Protein AF-A0A1V5KAP6-F1 (afdb_monomer_lite)

Foldseek 3Di:
DFEAAFCDDLVCLVLCLLLVHAAYEHEFECQVHGDPCVSVCVSCVVSNYAYEYAYEYDPVQLVCLLVPHDRDDDDDDDPDDDDDDDDDDDPVVVVVVVVVCPVVCPPCVVVCCVVVVSVVSNLVSLVVSLVVSLVRVVVNCVSPVSHQHYEHDYPPCLVVLLPQDDDSDHLQVSLQSSQVSCCVPPVRRFYEYPADDALLACCSVQRPCLPRPLASGQEHEHAHEDFPQVPDDDDLVSSLVSLVVNQVSNVVRNVRHAYEYSEYFAFEDQDDQDDVVQPQWDDQPRGTHHHLVPVQVVVVSVVVSCVVSGYPYYHFHAEAADDDPPDGDDRSNRGHQAYNVRHGGPNSSVSSVVSVVVVVVD

pLDDT: mean 74.26, std 20.03, range [27.58, 96.88]

Secondary structure (DSSP, 8-state):
-EEEEES--GGGHHHHHHHT-SEEEEEEE-TTS----HHHHHHHHHTTPEEEEEEE--HHHHHHHHHTPPPPPP-PPP--------PPPPHHHHHHHHHHHHHHHHHHHHHHHHHHTTHHHHHHHHHHHHHHHHHHHHHHHHH-TT--EEEE---TTHHHHTS-S--S--HHHHHHHHHHHHHHH-TTSEEEEP-B-GGG--HHIIIIIHHH-TTS-SBEEB--B----TT----HHHHHHHHHHHHHHHHHHSTTPPEEEEEEB--EES-SSPPGGGTT-EEETTEEEEEGGGHHHHHHHHHHHHHHTTEEEEEEE-B--PPPTTPPP-SGGG--SB-TTSPBPTTHHHHHHHHHHHHHT-

Structure (mmCIF, N/CA/C/O backbone):
data_AF-A0A1V5KAP6-F1
#
_entry.id   AF-A0A1V5KAP6-F1
#
loop_
_atom_site.group_PDB
_atom_site.id
_atom_site.type_symbol
_atom_site.label_atom_id
_atom_site.label_alt_id
_atom_site.label_comp_id
_atom_site.label_asym_id
_atom_site.label_entity_id
_atom_site.label_seq_id
_atom_site.pdbx_PDB_ins_code
_atom_site.Cartn_x
_atom_site.Cartn_y
_atom_site.Cartn_z
_atom_site.occupancy
_atom_site.B_iso_or_equiv
_atom_site.auth_seq_id
_atom_site.auth_comp_id
_atom_site.auth_asym_id
_atom_site.auth_atom_id
_atom_site.pdbx_PDB_model_num
ATOM 1 N N . MET A 1 1 ? -0.540 -16.527 1.080 1.00 89.75 1 MET A N 1
ATOM 2 C CA . MET A 1 1 ? -0.318 -15.143 0.632 1.00 89.75 1 MET A CA 1
ATOM 3 C C . MET A 1 1 ? -1.036 -14.949 -0.683 1.00 89.75 1 MET A C 1
ATOM 5 O O . MET A 1 1 ? -0.795 -15.723 -1.604 1.00 89.75 1 MET A O 1
ATOM 9 N N . ASP A 1 2 ? -1.896 -13.946 -0.737 1.00 92.19 2 ASP A N 1
ATOM 10 C CA . ASP A 1 2 ? -2.596 -13.481 -1.922 1.00 92.19 2 ASP A CA 1
ATOM 11 C C . ASP A 1 2 ? -1.816 -12.361 -2.618 1.00 92.19 2 ASP A C 1
ATOM 13 O O . ASP A 1 2 ? -1.015 -11.653 -2.004 1.00 92.19 2 ASP A O 1
ATOM 17 N N . TYR A 1 3 ? -2.051 -12.210 -3.918 1.00 92.56 3 TYR A N 1
ATOM 18 C CA . TYR A 1 3 ? -1.445 -11.156 -4.726 1.00 92.56 3 TYR A CA 1
ATOM 19 C C . TYR A 1 3 ? -2.430 -10.016 -4.963 1.00 92.56 3 TYR A C 1
ATOM 21 O O . TYR A 1 3 ? -3.648 -10.222 -4.977 1.00 92.56 3 TYR A O 1
ATOM 29 N N . GLY A 1 4 ? -1.892 -8.825 -5.185 1.00 92.81 4 GLY A N 1
ATOM 30 C CA . GLY A 1 4 ? -2.652 -7.646 -5.555 1.00 92.81 4 GLY A CA 1
ATOM 31 C C . GLY A 1 4 ? -1.890 -6.703 -6.472 1.00 92.81 4 GLY A C 1
ATOM 32 O O . GLY A 1 4 ? -0.725 -6.943 -6.795 1.00 92.81 4 GLY A O 1
ATOM 33 N N . LEU A 1 5 ? -2.545 -5.611 -6.850 1.00 94.25 5 LEU A N 1
ATOM 34 C CA . LEU A 1 5 ? -1.948 -4.522 -7.620 1.00 94.25 5 LEU A CA 1
ATOM 35 C C . LEU A 1 5 ? -1.938 -3.226 -6.814 1.00 94.25 5 LEU A C 1
ATOM 37 O O . LEU A 1 5 ? -2.944 -2.862 -6.221 1.00 94.25 5 LEU A O 1
ATOM 41 N N . CYS A 1 6 ? -0.803 -2.538 -6.799 1.00 91.50 6 CYS A N 1
ATOM 42 C CA . CYS A 1 6 ? -0.606 -1.220 -6.203 1.00 91.50 6 CYS A CA 1
ATOM 43 C C . CYS A 1 6 ? -0.635 -0.134 -7.280 1.00 91.50 6 CYS A C 1
ATOM 45 O O . CYS A 1 6 ? -0.241 -0.386 -8.424 1.00 91.50 6 CYS A O 1
ATOM 47 N N . CYS A 1 7 ? -1.055 1.073 -6.886 1.00 86.19 7 CYS A N 1
ATOM 48 C CA . CYS A 1 7 ? -1.286 2.206 -7.780 1.00 86.19 7 CYS A CA 1
ATOM 49 C C . CYS A 1 7 ? -2.329 1.864 -8.853 1.00 86.19 7 CYS A C 1
ATOM 51 O O . CYS A 1 7 ? -2.156 2.220 -10.016 1.00 86.19 7 CYS A O 1
ATOM 53 N N . TYR A 1 8 ? -3.369 1.124 -8.462 1.00 90.56 8 TYR A N 1
ATOM 54 C CA . TYR A 1 8 ? -4.360 0.594 -9.386 1.00 90.56 8 TYR A CA 1
ATOM 55 C C . TYR A 1 8 ? -5.126 1.718 -10.095 1.00 90.56 8 TYR A C 1
ATOM 57 O O . TYR A 1 8 ? -5.609 2.655 -9.458 1.00 90.56 8 TYR A O 1
ATOM 65 N N . SER A 1 9 ? -5.272 1.586 -11.409 1.00 91.88 9 SER A N 1
ATOM 66 C CA . SER A 1 9 ? -6.084 2.435 -12.278 1.00 91.88 9 SER A CA 1
ATOM 67 C C . SER A 1 9 ? -7.130 1.598 -13.024 1.00 91.88 9 SER A C 1
ATOM 69 O O . SER A 1 9 ? -6.977 0.389 -13.159 1.00 91.88 9 SER A O 1
ATOM 71 N N . ILE A 1 10 ? -8.171 2.238 -13.572 1.00 90.50 10 ILE A N 1
ATOM 72 C CA . ILE A 1 10 ? -9.235 1.558 -14.347 1.00 90.50 10 ILE A CA 1
ATOM 73 C C . ILE A 1 10 ? -8.656 0.713 -15.506 1.00 90.50 10 ILE A C 1
ATOM 75 O O . ILE A 1 10 ? -9.226 -0.293 -15.905 1.00 90.50 10 ILE A O 1
ATOM 79 N N . GLY A 1 11 ? -7.495 1.093 -16.051 1.00 88.19 11 GLY A N 1
ATOM 80 C CA . GLY A 1 11 ? -6.831 0.347 -17.123 1.00 88.19 11 GLY A CA 1
ATOM 81 C C . GLY A 1 11 ? -6.039 -0.884 -16.667 1.00 88.19 11 GLY A C 1
ATOM 82 O O . GLY A 1 11 ? -5.448 -1.550 -17.514 1.00 88.19 11 GLY A O 1
ATOM 83 N N . ASP A 1 12 ? -5.964 -1.168 -15.366 1.00 92.44 12 ASP A N 1
ATOM 84 C CA . ASP A 1 12 ? -5.151 -2.258 -14.807 1.00 92.44 12 ASP A CA 1
ATOM 85 C C . ASP A 1 12 ? -5.939 -3.554 -14.568 1.00 92.44 12 ASP A C 1
ATOM 87 O O . ASP A 1 12 ? -5.346 -4.565 -14.180 1.00 92.44 12 ASP A O 1
ATOM 91 N N . GLY A 1 13 ? -7.247 -3.567 -14.849 1.00 92.19 13 GLY A N 1
ATOM 92 C CA . GLY A 1 13 ? -8.115 -4.737 -14.674 1.00 92.19 13 GLY A CA 1
ATOM 93 C C . GLY A 1 13 ? -7.647 -5.983 -15.426 1.00 92.19 13 GLY A C 1
ATOM 94 O O . GLY A 1 13 ? -7.621 -7.078 -14.860 1.00 92.19 13 GLY A O 1
ATOM 95 N N . ASP A 1 14 ? -7.158 -5.826 -16.657 1.00 94.00 14 ASP A N 1
ATOM 96 C CA . ASP A 1 14 ? -6.609 -6.942 -17.437 1.00 94.00 14 ASP A CA 1
ATOM 97 C C . ASP A 1 14 ? -5.362 -7.550 -16.776 1.00 94.00 14 ASP A C 1
ATOM 99 O O . ASP A 1 14 ? -5.204 -8.775 -16.720 1.00 94.00 14 ASP A O 1
ATOM 103 N N . LEU A 1 15 ? -4.480 -6.707 -16.226 1.00 96.06 15 LEU A N 1
ATOM 104 C CA . LEU A 1 15 ? -3.323 -7.173 -15.464 1.00 96.06 15 LEU A CA 1
ATOM 105 C C . LEU A 1 15 ? -3.771 -7.873 -14.174 1.00 96.06 15 LEU A C 1
ATOM 107 O O . LEU A 1 15 ? -3.202 -8.904 -13.818 1.00 96.06 15 LEU A O 1
ATOM 111 N N . ALA A 1 16 ? -4.809 -7.366 -13.504 1.00 94.50 16 ALA A N 1
ATOM 112 C CA . ALA A 1 16 ? -5.360 -7.972 -12.293 1.00 94.50 16 ALA A CA 1
ATOM 113 C C . ALA A 1 16 ? -5.867 -9.394 -12.557 1.00 94.50 16 ALA A C 1
ATOM 115 O O . ALA A 1 16 ? -5.519 -10.326 -11.824 1.00 94.50 16 ALA A O 1
ATOM 116 N N . LEU A 1 17 ? -6.619 -9.580 -13.647 1.00 94.31 17 LEU A N 1
ATOM 117 C CA . LEU A 1 17 ? -7.102 -10.889 -14.083 1.00 94.31 17 LEU A CA 1
ATOM 118 C C . LEU A 1 17 ? -5.946 -11.833 -14.416 1.00 94.31 17 LEU A C 1
ATOM 120 O O . LEU A 1 17 ? -5.944 -12.987 -13.977 1.00 94.31 17 LEU A O 1
ATOM 124 N N . ARG A 1 18 ? -4.936 -11.352 -15.154 1.00 95.38 18 ARG A N 1
ATOM 125 C CA . ARG A 1 18 ? -3.752 -12.151 -15.504 1.00 95.38 18 ARG A CA 1
ATOM 126 C C . ARG A 1 18 ? -2.985 -12.585 -14.258 1.00 95.38 18 ARG A C 1
ATOM 128 O O . ARG A 1 18 ? -2.677 -13.770 -14.133 1.00 95.38 18 ARG A O 1
ATOM 135 N N . LEU A 1 19 ? -2.735 -11.670 -13.326 1.00 94.12 19 LEU A N 1
ATOM 136 C CA . LEU A 1 19 ? -2.051 -11.947 -12.062 1.00 94.12 19 LEU A CA 1
ATOM 137 C C . LEU A 1 19 ? -2.883 -12.846 -11.129 1.00 94.12 19 LEU A C 1
ATOM 139 O O . LEU A 1 19 ? -2.340 -13.503 -10.242 1.00 94.12 19 LEU A O 1
ATOM 143 N N . GLY A 1 20 ? -4.206 -12.885 -11.318 1.00 93.44 20 GLY A N 1
ATOM 144 C CA . GLY A 1 20 ? -5.130 -13.496 -10.369 1.00 93.44 20 GLY A CA 1
ATOM 145 C C . GLY A 1 20 ? -5.178 -12.714 -9.055 1.00 93.44 20 GLY A C 1
ATOM 146 O O . GLY A 1 20 ? -5.223 -13.319 -7.980 1.00 93.44 20 GLY A O 1
ATOM 147 N N . ALA A 1 21 ? -5.117 -11.386 -9.140 1.00 93.81 21 ALA A N 1
ATOM 148 C CA . ALA A 1 21 ? -5.148 -10.499 -7.989 1.00 93.81 21 ALA A CA 1
ATOM 149 C C . ALA A 1 21 ? -6.442 -10.684 -7.171 1.00 93.81 21 ALA A C 1
ATOM 151 O O . ALA A 1 21 ? -7.514 -10.940 -7.714 1.00 93.81 21 ALA A O 1
ATOM 152 N N . ARG A 1 22 ? -6.326 -10.588 -5.843 1.00 94.00 22 ARG A N 1
ATOM 153 C CA . ARG A 1 22 ? -7.460 -10.473 -4.901 1.00 94.00 22 ARG A CA 1
ATOM 154 C C . ARG A 1 22 ? -7.524 -9.123 -4.229 1.00 94.00 22 ARG A C 1
ATOM 156 O O . ARG A 1 22 ? -8.521 -8.834 -3.587 1.00 94.00 22 ARG A O 1
ATOM 163 N N . TRP A 1 23 ? -6.471 -8.331 -4.351 1.00 93.81 23 TRP A N 1
ATOM 164 C CA . TRP A 1 23 ? -6.342 -7.042 -3.700 1.00 93.81 23 TRP A CA 1
ATOM 165 C C . TRP A 1 23 ? -6.002 -6.000 -4.754 1.00 93.81 23 TRP A C 1
ATOM 167 O O . TRP A 1 23 ? -5.196 -6.253 -5.650 1.00 93.81 23 TRP A O 1
ATOM 177 N N . ALA A 1 24 ? -6.603 -4.828 -4.647 1.00 93.94 24 ALA A N 1
ATOM 178 C CA . ALA A 1 24 ? -6.225 -3.676 -5.443 1.00 93.94 24 ALA A CA 1
ATOM 179 C C . ALA A 1 24 ? -6.061 -2.489 -4.505 1.00 93.94 24 ALA A C 1
ATOM 181 O O . ALA A 1 24 ? -6.959 -2.173 -3.731 1.00 93.94 24 ALA A O 1
ATOM 182 N N . HIS A 1 25 ? -4.890 -1.874 -4.556 1.00 92.94 25 HIS A N 1
ATOM 183 C CA . HIS A 1 25 ? -4.507 -0.769 -3.708 1.00 92.94 25 HIS A CA 1
ATOM 184 C C . HIS A 1 25 ? -4.480 0.533 -4.510 1.00 92.94 25 HIS A C 1
ATOM 186 O O . HIS A 1 25 ? -3.822 0.611 -5.555 1.00 92.94 25 HIS A O 1
ATOM 192 N N . ALA A 1 26 ? -5.180 1.550 -4.012 1.00 90.88 26 ALA A N 1
ATOM 193 C CA . ALA A 1 26 ? -5.241 2.880 -4.610 1.00 90.88 26 ALA A CA 1
ATOM 194 C C . ALA A 1 26 ? -5.139 3.981 -3.552 1.00 90.88 26 ALA A C 1
ATOM 196 O O . ALA A 1 26 ? -5.433 3.766 -2.379 1.00 90.88 26 ALA A O 1
ATOM 197 N N . PHE A 1 27 ? -4.743 5.172 -3.999 1.00 87.62 27 PHE A N 1
ATOM 198 C CA . PHE A 1 27 ? -4.568 6.348 -3.152 1.00 87.62 27 PHE A CA 1
ATOM 199 C C . PHE A 1 27 ? -5.770 7.278 -3.267 1.00 87.62 27 PHE A C 1
ATOM 201 O O . PHE A 1 27 ? -6.181 7.599 -4.379 1.00 87.62 27 PHE A O 1
ATOM 208 N N . ALA A 1 28 ? -6.268 7.760 -2.135 1.00 84.88 28 ALA A N 1
ATOM 209 C CA . ALA A 1 28 ? -7.244 8.830 -2.017 1.00 84.88 28 ALA A CA 1
ATOM 210 C C . ALA A 1 28 ? -6.612 10.022 -1.309 1.00 84.88 28 ALA A C 1
ATOM 212 O O . ALA A 1 28 ? -6.390 9.998 -0.102 1.00 84.88 28 ALA A O 1
ATOM 213 N N . ASP A 1 29 ? -6.310 11.062 -2.082 1.00 83.62 29 ASP A N 1
ATOM 214 C CA . ASP A 1 29 ? -5.828 12.327 -1.547 1.00 83.62 29 ASP A CA 1
ATOM 215 C C . ASP A 1 29 ? -7.021 13.197 -1.149 1.00 83.62 29 ASP A C 1
ATOM 217 O O . ASP A 1 29 ? -7.792 13.616 -2.010 1.00 83.62 29 ASP A O 1
ATOM 221 N N . ILE A 1 30 ? -7.201 13.424 0.151 1.00 78.44 30 ILE A N 1
ATOM 222 C CA . ILE A 1 30 ? -8.355 14.167 0.682 1.00 78.44 30 ILE A CA 1
ATOM 223 C C . ILE A 1 30 ? -8.084 15.665 0.851 1.00 78.44 30 ILE A C 1
ATOM 225 O O . ILE A 1 30 ? -8.922 16.387 1.387 1.00 78.44 30 ILE A O 1
ATOM 229 N N . THR A 1 31 ? -6.916 16.137 0.408 1.00 74.81 31 THR A N 1
ATOM 230 C CA . THR A 1 31 ? -6.430 17.509 0.623 1.00 74.81 31 THR A CA 1
ATOM 231 C C . THR A 1 31 ? -7.405 18.576 0.101 1.00 74.81 31 THR A C 1
ATOM 233 O O . THR A 1 31 ? -7.568 19.621 0.727 1.00 74.81 31 THR A O 1
ATOM 236 N N . GLU A 1 32 ? -8.107 18.296 -0.999 1.00 74.94 32 GLU A N 1
ATOM 237 C CA . GLU A 1 32 ? -9.086 19.207 -1.618 1.00 74.94 32 GLU A CA 1
ATOM 238 C C . GLU A 1 32 ? -10.548 18.745 -1.433 1.00 74.94 32 GLU A C 1
ATOM 240 O O . GLU A 1 32 ? -11.468 19.304 -2.032 1.00 74.94 32 GLU A O 1
ATOM 245 N N . GLY A 1 33 ? -10.778 17.729 -0.595 1.00 74.69 33 GLY A N 1
ATOM 246 C CA . GLY A 1 33 ? -12.078 17.093 -0.374 1.00 74.69 33 GLY A CA 1
ATOM 247 C C . GLY A 1 33 ? -12.052 15.587 -0.635 1.00 74.69 33 GLY A C 1
ATOM 248 O O . GLY A 1 33 ? -11.068 15.042 -1.122 1.00 74.69 33 GLY A O 1
ATOM 249 N N . ILE A 1 34 ? -13.145 14.897 -0.298 1.00 78.62 34 ILE A N 1
ATOM 250 C CA . ILE A 1 34 ? -13.248 13.445 -0.490 1.00 78.62 34 ILE A CA 1
ATOM 251 C C . ILE A 1 34 ? -13.407 13.120 -1.987 1.00 78.62 34 ILE A C 1
ATOM 253 O O . ILE A 1 34 ? -14.463 13.441 -2.550 1.00 78.62 34 ILE A O 1
ATOM 257 N N . PRO A 1 35 ? -12.410 12.482 -2.636 1.00 85.06 35 PRO A N 1
ATOM 258 C CA . PRO A 1 35 ? -12.482 12.176 -4.059 1.00 85.06 35 PRO A CA 1
ATOM 259 C C . PRO A 1 35 ? -13.559 11.123 -4.337 1.00 85.06 35 PRO A C 1
ATOM 261 O O . PRO A 1 35 ? -13.757 10.202 -3.546 1.00 85.06 35 PRO A O 1
ATOM 264 N N . ASP A 1 36 ? -14.241 11.231 -5.479 1.00 87.81 36 ASP A N 1
ATOM 265 C CA . ASP A 1 36 ? -15.156 10.183 -5.936 1.00 87.81 36 ASP A CA 1
ATOM 266 C C . ASP A 1 36 ? -14.381 9.084 -6.669 1.00 87.81 36 ASP A C 1
ATOM 268 O O . ASP A 1 36 ? -14.014 9.214 -7.838 1.00 87.81 36 ASP A O 1
ATOM 272 N N . HIS A 1 37 ? -14.149 7.977 -5.969 1.00 92.12 37 HIS A N 1
ATOM 273 C CA . HIS A 1 37 ? -13.503 6.788 -6.520 1.00 92.12 37 HIS A CA 1
ATOM 274 C C . HIS A 1 37 ? -14.477 5.679 -6.910 1.00 92.12 37 HIS A C 1
ATOM 276 O O . HIS A 1 37 ? -14.049 4.543 -7.109 1.00 92.12 37 HIS A O 1
ATOM 282 N N . SER A 1 38 ? -15.771 5.974 -7.059 1.00 89.62 38 SER A N 1
ATOM 283 C CA . SER A 1 38 ? -16.785 4.947 -7.330 1.00 89.62 38 SER A CA 1
ATOM 284 C C . SER A 1 38 ? -16.452 4.119 -8.572 1.00 89.62 38 SER A C 1
ATOM 286 O O . SER A 1 38 ? -16.439 2.895 -8.499 1.00 89.62 38 SER A O 1
ATOM 288 N N . ALA A 1 39 ? -16.061 4.764 -9.677 1.00 91.94 39 ALA A N 1
ATOM 289 C CA . ALA A 1 39 ? -15.685 4.062 -10.907 1.00 91.94 39 ALA A CA 1
ATOM 290 C C . ALA A 1 39 ? -14.446 3.165 -10.732 1.00 91.94 39 ALA A C 1
ATOM 292 O O . ALA A 1 39 ? -14.407 2.055 -11.255 1.00 91.94 39 ALA A O 1
ATOM 293 N N . LEU A 1 40 ? -13.446 3.628 -9.977 1.00 93.81 40 LEU A N 1
ATOM 294 C CA . LEU A 1 40 ? -12.230 2.863 -9.707 1.00 93.81 40 LEU A CA 1
ATOM 295 C C . LEU A 1 40 ? -12.525 1.647 -8.819 1.00 93.81 40 LEU A C 1
ATOM 297 O O . LEU A 1 40 ? -12.063 0.545 -9.097 1.00 93.81 40 LEU A O 1
ATOM 301 N N . ILE A 1 41 ? -13.320 1.841 -7.768 1.00 94.12 41 ILE A N 1
ATOM 302 C CA . ILE A 1 41 ? -13.741 0.782 -6.847 1.00 94.12 41 ILE A CA 1
ATOM 303 C C . ILE A 1 41 ? -14.603 -0.251 -7.578 1.00 94.12 41 ILE A C 1
ATOM 305 O O . ILE A 1 41 ? -14.423 -1.455 -7.390 1.00 94.12 41 ILE A O 1
ATOM 309 N N . ASP A 1 42 ? -15.522 0.199 -8.429 1.00 92.50 42 ASP A N 1
ATOM 310 C CA . ASP A 1 42 ? -16.352 -0.684 -9.240 1.00 92.50 42 ASP A CA 1
ATOM 311 C C . ASP A 1 42 ? -15.507 -1.507 -10.213 1.00 92.50 42 ASP A C 1
ATOM 313 O O . ASP A 1 42 ? -15.758 -2.706 -10.364 1.00 92.50 42 ASP A O 1
ATOM 317 N N . ASP A 1 43 ? -14.482 -0.900 -10.812 1.00 94.38 43 ASP A N 1
ATOM 318 C CA . ASP A 1 43 ? -13.530 -1.595 -11.671 1.00 94.38 43 ASP A CA 1
ATOM 319 C C . ASP A 1 43 ? -12.757 -2.679 -10.904 1.00 94.38 43 ASP A C 1
ATOM 321 O O . ASP A 1 43 ? -12.754 -3.839 -11.321 1.00 94.38 43 ASP A O 1
ATOM 325 N N . MET A 1 44 ? -12.199 -2.352 -9.732 1.00 95.31 44 MET A N 1
ATOM 326 C CA . MET A 1 44 ? -11.504 -3.325 -8.879 1.00 95.31 44 MET A CA 1
ATOM 327 C C . MET A 1 44 ? -12.391 -4.532 -8.569 1.00 95.31 44 MET A C 1
ATOM 329 O O . MET A 1 44 ? -11.972 -5.678 -8.742 1.00 95.31 44 MET A O 1
ATOM 333 N N . VAL A 1 45 ? -13.633 -4.292 -8.138 1.00 93.50 45 VAL A N 1
ATOM 334 C CA . VAL A 1 45 ? -14.519 -5.394 -7.751 1.00 93.50 45 VAL A CA 1
ATOM 335 C C . VAL A 1 45 ? -15.013 -6.181 -8.964 1.00 93.50 45 VAL A C 1
ATOM 337 O O . VAL A 1 45 ? -15.160 -7.399 -8.872 1.00 93.50 45 VAL A O 1
ATOM 340 N N . THR A 1 46 ? -15.232 -5.529 -10.108 1.00 94.50 46 THR A N 1
ATOM 341 C CA . THR A 1 46 ? -15.572 -6.212 -11.369 1.00 94.50 46 THR A CA 1
ATOM 342 C C . THR A 1 46 ? -14.480 -7.202 -11.772 1.00 94.50 46 THR A C 1
ATOM 344 O O . THR A 1 46 ? -14.786 -8.304 -12.227 1.00 94.50 46 THR A O 1
ATOM 347 N N . HIS A 1 47 ? -13.219 -6.861 -11.509 1.00 94.81 47 HIS A N 1
ATOM 348 C CA . HIS A 1 47 ? -12.062 -7.724 -11.743 1.00 94.81 47 HIS A CA 1
ATOM 349 C C . HIS A 1 47 ? -11.740 -8.666 -10.567 1.00 94.81 47 HIS A C 1
ATOM 351 O O . HIS A 1 47 ? -10.713 -9.344 -10.574 1.00 94.81 47 HIS A O 1
ATOM 357 N N . GLY A 1 48 ? -12.632 -8.766 -9.574 1.00 92.44 48 GLY A N 1
ATOM 358 C CA . GLY A 1 48 ? -12.521 -9.709 -8.459 1.00 92.44 48 GLY A CA 1
ATOM 359 C C . GLY A 1 48 ? -11.559 -9.286 -7.345 1.00 92.44 48 GLY A C 1
ATOM 360 O O . GLY A 1 48 ? -11.215 -10.116 -6.500 1.00 92.44 48 GLY A O 1
ATOM 361 N N . CYS A 1 49 ? -11.138 -8.021 -7.319 1.00 94.75 49 CYS A N 1
ATOM 362 C CA . CYS A 1 49 ? -10.267 -7.470 -6.287 1.00 94.75 49 CYS A CA 1
ATOM 363 C C . CYS A 1 49 ? -11.064 -6.844 -5.132 1.00 94.75 49 CYS A C 1
ATOM 365 O O . CYS A 1 49 ? -12.053 -6.139 -5.334 1.00 94.75 49 CYS A O 1
ATOM 367 N N . ALA A 1 50 ? -10.578 -7.049 -3.910 1.00 93.94 50 ALA A N 1
ATOM 368 C CA . ALA A 1 50 ? -10.925 -6.282 -2.726 1.00 93.94 50 ALA A CA 1
ATOM 369 C C . ALA A 1 50 ? -10.150 -4.947 -2.735 1.00 93.94 50 ALA A C 1
ATOM 371 O O . ALA A 1 50 ? -8.914 -4.965 -2.807 1.00 93.94 50 ALA A O 1
ATOM 372 N N . PRO A 1 51 ? -10.843 -3.796 -2.674 1.00 92.44 51 PRO A N 1
ATOM 373 C CA . PRO A 1 51 ? -10.196 -2.491 -2.585 1.00 92.44 51 PRO A CA 1
ATOM 374 C C . PRO A 1 51 ? -9.515 -2.289 -1.226 1.00 92.44 51 PRO A C 1
ATOM 376 O O . PRO A 1 51 ? -10.165 -2.430 -0.189 1.00 92.44 51 PRO A O 1
ATOM 379 N N . VAL A 1 52 ? -8.244 -1.887 -1.249 1.00 91.12 52 VAL A N 1
ATOM 380 C CA . VAL A 1 52 ? -7.503 -1.323 -0.113 1.00 91.12 52 VAL A CA 1
ATOM 381 C C . VAL A 1 52 ? -7.220 0.133 -0.446 1.00 91.12 52 VAL A C 1
ATOM 383 O O . VAL A 1 52 ? -6.518 0.412 -1.418 1.00 91.12 52 VAL A O 1
ATOM 386 N N . ILE A 1 53 ? -7.785 1.067 0.311 1.00 91.19 53 ILE A N 1
ATOM 387 C CA . ILE A 1 53 ? -7.612 2.492 0.016 1.00 91.19 53 ILE A CA 1
ATOM 388 C C . ILE A 1 53 ? -6.680 3.123 1.041 1.00 91.19 53 ILE A C 1
ATOM 390 O O . ILE A 1 53 ? -6.985 3.133 2.233 1.00 91.19 53 ILE A O 1
ATOM 394 N N . ASP A 1 54 ? -5.576 3.683 0.558 1.00 87.00 54 ASP A N 1
ATOM 395 C CA . ASP A 1 54 ? -4.745 4.609 1.317 1.00 87.00 54 ASP A CA 1
ATOM 396 C C . ASP A 1 54 ? -5.384 6.001 1.268 1.00 87.00 54 ASP A C 1
ATOM 398 O O . ASP A 1 54 ? -5.345 6.682 0.240 1.00 87.00 54 ASP A O 1
ATOM 402 N N . VAL A 1 55 ? -6.010 6.404 2.374 1.00 80.06 55 VAL A N 1
ATOM 403 C CA . VAL A 1 55 ? -6.609 7.734 2.526 1.00 80.06 55 VAL A CA 1
ATOM 404 C C . VAL A 1 55 ? -5.569 8.664 3.143 1.00 80.06 55 VAL A C 1
ATOM 406 O O . VAL A 1 55 ? -5.287 8.578 4.337 1.00 80.06 55 VAL A O 1
ATOM 409 N N . ARG A 1 56 ? -5.027 9.591 2.353 1.00 75.56 56 ARG A N 1
ATOM 410 C CA . ARG A 1 56 ? -3.899 10.454 2.732 1.00 75.56 56 ARG A CA 1
ATOM 411 C C . ARG A 1 56 ? -4.231 11.938 2.614 1.00 75.56 56 ARG A C 1
ATOM 413 O O . ARG A 1 56 ? -5.119 12.334 1.870 1.00 75.56 56 ARG A O 1
ATOM 420 N N . THR A 1 57 ? -3.438 12.764 3.285 1.00 61.06 57 THR A N 1
ATOM 421 C CA . THR A 1 57 ? -3.492 14.231 3.203 1.00 61.06 57 THR A CA 1
ATOM 422 C C . THR A 1 57 ? -2.079 14.808 3.133 1.00 61.06 57 THR A C 1
ATOM 424 O O . THR A 1 57 ? -1.131 14.202 3.647 1.00 61.06 57 THR A O 1
ATOM 427 N N . GLU A 1 58 ? -1.921 15.981 2.518 1.00 62.50 58 GLU A N 1
ATOM 428 C CA . GLU A 1 58 ? -0.633 16.676 2.472 1.00 62.50 58 GLU A CA 1
ATOM 429 C C . GLU A 1 58 ? -0.169 17.156 3.856 1.00 62.50 58 GLU A C 1
ATOM 431 O O . GLU A 1 58 ? -0.933 17.722 4.642 1.00 62.50 58 GLU A O 1
ATOM 436 N N . THR A 1 59 ? 1.131 17.006 4.134 1.00 58.94 59 THR A N 1
ATOM 437 C CA . THR A 1 59 ? 1.762 17.491 5.373 1.00 58.94 59 THR A CA 1
ATOM 438 C C . THR A 1 59 ? 1.639 19.001 5.526 1.00 58.94 59 THR A C 1
ATOM 440 O O . THR A 1 59 ? 1.504 19.490 6.643 1.00 58.94 59 THR A O 1
ATOM 443 N N . ALA A 1 60 ? 1.686 19.747 4.418 1.00 58.31 60 ALA A N 1
ATOM 444 C CA . ALA A 1 60 ? 1.549 21.199 4.434 1.00 58.31 60 ALA A CA 1
ATOM 445 C C . ALA A 1 60 ? 0.173 21.623 4.962 1.00 58.31 60 ALA A C 1
ATOM 447 O O . ALA A 1 60 ? 0.095 22.541 5.773 1.00 58.31 60 ALA A O 1
ATOM 448 N N . VAL A 1 61 ? -0.888 20.901 4.584 1.00 60.12 61 VAL A N 1
ATOM 449 C CA . VAL A 1 61 ? -2.246 21.145 5.086 1.00 60.12 61 VAL A CA 1
ATOM 450 C C . VAL A 1 61 ? -2.359 20.796 6.564 1.00 60.12 61 VAL A C 1
ATOM 452 O O . VAL A 1 61 ? -2.864 21.603 7.340 1.00 60.12 61 VAL A O 1
ATOM 455 N N . LEU A 1 62 ? -1.795 19.662 6.993 1.00 60.12 62 LEU A N 1
ATOM 456 C CA . LEU A 1 62 ? -1.731 19.326 8.419 1.00 60.12 62 LEU A CA 1
ATOM 457 C C . LEU A 1 62 ? -0.972 20.399 9.215 1.00 60.12 62 LEU A C 1
ATOM 459 O O . LEU A 1 62 ? -1.439 20.834 10.265 1.00 60.12 62 LEU A O 1
ATOM 463 N N . GLY A 1 63 ? 0.171 20.855 8.698 1.00 58.12 63 GLY A N 1
ATOM 464 C CA . GLY A 1 63 ? 0.988 21.918 9.280 1.00 58.12 63 GLY A CA 1
ATOM 465 C C . GLY A 1 63 ? 0.247 23.251 9.390 1.00 58.12 63 GLY A C 1
ATOM 466 O O . GLY A 1 63 ? 0.306 23.884 10.441 1.00 58.12 63 GLY A O 1
ATOM 467 N N . ALA A 1 64 ? -0.493 23.641 8.350 1.00 58.62 64 ALA A N 1
ATOM 468 C CA . ALA A 1 64 ? -1.321 24.847 8.335 1.00 58.62 64 ALA A CA 1
ATOM 469 C C . ALA A 1 64 ? -2.456 24.775 9.373 1.00 58.62 64 ALA A C 1
ATOM 471 O O . ALA A 1 64 ? -2.631 25.698 10.169 1.00 58.62 64 ALA A O 1
ATOM 472 N N . MET A 1 65 ? -3.152 23.635 9.466 1.00 60.62 65 MET A N 1
ATOM 473 C CA . MET A 1 65 ? -4.190 23.413 10.485 1.00 60.62 65 MET A CA 1
ATOM 474 C C . MET A 1 65 ? -3.630 23.505 11.911 1.00 60.62 65 MET A C 1
ATOM 476 O O . MET A 1 65 ? -4.252 24.085 12.801 1.00 60.62 65 MET A O 1
ATOM 480 N N . ILE A 1 66 ? -2.432 22.960 12.142 1.00 58.44 66 ILE A N 1
ATOM 481 C CA . ILE A 1 66 ? -1.737 23.062 13.434 1.00 58.44 66 ILE A CA 1
ATOM 482 C C . ILE A 1 66 ? -1.301 24.504 13.717 1.00 58.44 66 ILE A C 1
ATOM 484 O O . ILE A 1 66 ? -1.286 24.912 14.874 1.00 58.44 66 ILE A O 1
ATOM 488 N N . ALA A 1 67 ? -0.967 25.281 12.684 1.00 56.91 67 ALA A N 1
ATOM 489 C CA . ALA A 1 67 ? -0.596 26.690 12.801 1.00 56.91 67 ALA A CA 1
ATOM 490 C C . ALA A 1 67 ? -1.799 27.626 13.029 1.00 56.91 67 ALA A C 1
ATOM 492 O O . ALA A 1 67 ? -1.599 28.766 13.453 1.00 56.91 67 ALA A O 1
ATOM 493 N N . GLY A 1 68 ? -3.032 27.130 12.860 1.00 49.25 68 GLY A N 1
ATOM 494 C CA . GLY A 1 68 ? -4.272 27.862 13.132 1.00 49.25 68 GLY A CA 1
ATOM 495 C C . GLY A 1 68 ? -5.029 28.336 11.893 1.00 49.25 68 GLY A C 1
ATOM 496 O O . GLY A 1 68 ? -5.976 29.105 12.046 1.00 49.25 68 GLY A O 1
ATOM 497 N N . ASP A 1 69 ? -4.652 27.881 10.698 1.00 52.38 69 ASP A N 1
ATOM 498 C CA . ASP A 1 69 ? -5.432 28.127 9.486 1.00 52.38 69 ASP A CA 1
ATOM 499 C C . ASP A 1 69 ? -6.696 27.246 9.483 1.00 52.38 69 ASP A C 1
ATOM 501 O O . ASP A 1 69 ? -6.659 26.079 9.890 1.00 52.38 69 ASP A O 1
ATOM 505 N N . GLU A 1 70 ? -7.839 27.794 9.046 1.00 41.59 70 GLU A N 1
ATOM 506 C CA . GLU A 1 70 ? -9.073 27.005 8.940 1.00 41.59 70 GLU A CA 1
ATOM 507 C C . GLU A 1 70 ? -8.905 25.897 7.878 1.00 41.59 70 GLU A C 1
ATOM 509 O O . GLU A 1 70 ? -8.465 26.190 6.761 1.00 41.59 70 GLU A O 1
ATOM 514 N N . PRO A 1 71 ? -9.275 24.633 8.171 1.00 43.09 71 PRO A N 1
ATOM 515 C CA . PRO A 1 71 ? -9.310 23.591 7.150 1.00 43.09 71 PRO A CA 1
ATOM 516 C C . PRO A 1 71 ? -10.334 23.938 6.055 1.00 43.09 71 PRO A C 1
ATOM 518 O O . PRO A 1 71 ? -11.315 24.637 6.337 1.00 43.09 71 PRO A O 1
ATOM 521 N N . PRO A 1 72 ? -10.181 23.419 4.820 1.00 40.56 72 PRO A N 1
ATOM 522 C CA . PRO A 1 72 ? -11.244 23.498 3.824 1.00 40.56 72 PRO A CA 1
ATOM 523 C C . PRO A 1 72 ? -12.525 22.880 4.409 1.00 40.56 72 PRO A C 1
ATOM 525 O O . PRO A 1 72 ? -12.551 21.716 4.812 1.00 40.56 72 PRO A O 1
ATOM 528 N N . ARG A 1 73 ? -13.581 23.693 4.530 1.00 38.31 73 ARG A N 1
ATOM 529 C CA . ARG A 1 73 ? -14.842 23.282 5.156 1.00 38.31 73 ARG A CA 1
ATOM 530 C C . ARG A 1 73 ? -15.606 22.332 4.237 1.00 38.31 73 ARG A C 1
ATOM 532 O O . ARG A 1 73 ? -15.981 22.708 3.129 1.00 38.31 73 ARG A O 1
ATOM 539 N N . TYR A 1 74 ? -15.892 21.137 4.741 1.00 36.88 74 TYR A N 1
ATOM 540 C CA . TYR A 1 74 ? -16.953 20.270 4.242 1.00 36.88 74 TYR A CA 1
ATOM 541 C C . TYR A 1 74 ? -18.138 20.350 5.215 1.00 36.88 74 TYR A C 1
ATOM 543 O O . TYR A 1 74 ? -17.953 20.133 6.412 1.00 36.88 74 TYR A O 1
ATOM 551 N N . ASP A 1 75 ? -19.331 20.685 4.713 1.00 31.98 75 ASP A N 1
ATOM 552 C CA . ASP A 1 75 ? -20.562 20.829 5.506 1.00 31.98 75 ASP A CA 1
ATOM 553 C C . ASP A 1 75 ? -21.446 19.568 5.386 1.00 31.98 75 ASP A C 1
ATOM 555 O O . ASP A 1 75 ? -22.162 19.408 4.390 1.00 31.98 75 ASP A O 1
ATOM 559 N N . PRO A 1 76 ? -21.463 18.663 6.381 1.00 31.33 76 PRO A N 1
ATOM 560 C CA . PRO A 1 76 ? -22.490 17.631 6.483 1.00 31.33 76 PRO A CA 1
ATOM 561 C C . PRO A 1 76 ? -23.779 18.185 7.134 1.00 31.33 76 PRO A C 1
ATOM 563 O O . PRO A 1 76 ? -23.704 18.985 8.071 1.00 31.33 76 PRO A O 1
ATOM 566 N N . PRO A 1 77 ? -24.984 17.750 6.710 1.00 27.58 77 PRO A N 1
ATOM 567 C CA . PRO A 1 77 ? -26.230 18.160 7.352 1.00 27.58 77 PRO A CA 1
ATOM 568 C C . PRO A 1 77 ? -26.386 17.500 8.728 1.00 27.58 77 PRO A C 1
ATOM 570 O O . PRO A 1 77 ? -26.081 16.321 8.914 1.00 27.58 77 PRO A O 1
ATOM 573 N N . THR A 1 78 ? -26.897 18.257 9.697 1.00 31.23 78 THR A N 1
ATOM 574 C CA . THR A 1 78 ? -27.054 17.809 11.083 1.00 31.23 78 THR A CA 1
ATOM 575 C C . THR A 1 78 ? -28.438 17.219 11.360 1.00 31.23 78 THR A C 1
ATOM 577 O O . THR A 1 78 ? -29.466 17.705 10.885 1.00 31.23 78 THR A O 1
ATOM 580 N N . LEU A 1 79 ? -28.458 16.176 12.197 1.00 29.48 79 LEU A N 1
ATOM 581 C CA . LEU A 1 79 ? -29.639 15.661 12.896 1.00 29.48 79 LEU A CA 1
ATOM 582 C C . LEU A 1 79 ? -30.104 16.694 13.946 1.00 29.48 79 LEU A C 1
ATOM 584 O O . LEU A 1 79 ? -29.768 16.620 15.121 1.00 29.48 79 LEU A O 1
ATOM 588 N N . GLN A 1 80 ? -30.788 17.711 13.432 1.00 33.66 80 GLN A N 1
ATOM 589 C CA . GLN A 1 80 ? -31.721 18.680 14.012 1.00 33.66 80 GLN A CA 1
ATOM 590 C C . GLN A 1 80 ? -32.031 18.639 15.543 1.00 33.66 80 GLN A C 1
ATOM 592 O O . GLN A 1 80 ? -32.591 17.675 16.050 1.00 33.66 80 GLN A O 1
ATOM 597 N N . GLU A 1 81 ? -31.773 19.779 16.213 1.00 41.50 81 GLU A N 1
ATOM 598 C CA . GLU A 1 81 ? -32.460 20.372 17.395 1.00 41.50 81 GLU A CA 1
ATOM 599 C C . GLU A 1 81 ? -32.607 19.579 18.728 1.00 41.50 81 GLU A C 1
ATOM 601 O O . GLU A 1 81 ? -33.578 18.850 18.899 1.00 41.50 81 GLU A O 1
ATOM 606 N N . LEU A 1 82 ? -31.784 19.886 19.760 1.00 28.88 82 LEU A N 1
ATOM 607 C CA . LEU A 1 82 ? -32.094 19.691 21.204 1.00 28.88 82 LEU A CA 1
ATOM 608 C C . LEU A 1 82 ? -31.463 20.795 22.116 1.00 28.88 82 LEU A C 1
ATOM 610 O O . LEU A 1 82 ? -30.379 21.290 21.830 1.00 28.88 82 LEU A O 1
ATOM 614 N N . ARG A 1 83 ? -32.191 21.193 23.182 1.00 31.33 83 ARG A N 1
ATOM 615 C CA . ARG A 1 83 ? -32.209 22.477 23.956 1.00 31.33 83 ARG A CA 1
ATOM 616 C C . ARG A 1 83 ? -31.435 22.538 25.312 1.00 31.33 83 ARG A C 1
ATOM 618 O O . ARG A 1 83 ? -31.233 21.493 25.911 1.00 31.33 83 ARG A O 1
ATOM 625 N N . GLU A 1 84 ? -31.137 23.792 25.750 1.00 37.19 84 GLU A N 1
ATOM 626 C CA . GLU A 1 84 ? -31.148 24.523 27.083 1.00 37.19 84 GLU A CA 1
ATOM 627 C C . GLU A 1 84 ? -30.915 23.770 28.435 1.00 37.19 84 GLU A C 1
ATOM 629 O O . GLU A 1 84 ? -31.433 22.673 28.581 1.00 37.19 84 GLU A O 1
ATOM 634 N N . GLY A 1 85 ? -30.286 24.251 29.541 1.00 35.28 85 GLY A N 1
ATOM 635 C CA . GLY A 1 85 ? -29.617 25.490 30.040 1.00 35.28 85 GLY A CA 1
ATOM 636 C C . GLY A 1 85 ? -29.217 25.331 31.553 1.00 35.28 85 GLY A C 1
ATOM 637 O O . GLY A 1 85 ? -29.722 24.397 32.166 1.00 35.28 85 GLY A O 1
ATOM 638 N N . ASP A 1 86 ? -28.305 26.150 32.144 1.00 34.31 86 ASP A N 1
ATOM 639 C CA . ASP A 1 86 ? -28.418 26.821 33.491 1.00 34.31 86 ASP A CA 1
ATOM 640 C C . ASP A 1 86 ? -27.159 27.646 33.955 1.00 34.31 86 ASP A C 1
ATOM 642 O O . ASP A 1 86 ? -26.092 27.548 33.354 1.00 34.31 86 ASP A O 1
ATOM 646 N N . ALA A 1 87 ? -27.339 28.511 34.982 1.00 40.84 87 ALA A N 1
ATOM 647 C CA . ALA A 1 87 ? -26.698 29.813 35.342 1.00 40.84 87 ALA A CA 1
ATOM 648 C C . ALA A 1 87 ? -25.339 29.846 36.149 1.00 40.84 87 ALA A C 1
ATOM 650 O O . ALA A 1 87 ? -24.880 28.799 36.598 1.00 40.84 87 ALA A O 1
ATOM 651 N N . PRO A 1 88 ? -24.685 31.033 36.358 1.00 47.53 88 PRO A N 1
ATOM 652 C CA . PRO A 1 88 ? -23.304 31.190 36.878 1.00 47.53 88 PRO A CA 1
ATOM 653 C C . PRO A 1 88 ? -23.143 31.354 38.422 1.00 47.53 88 PRO A C 1
ATOM 655 O O . PRO A 1 88 ? -24.140 31.583 39.109 1.00 47.53 88 PRO A O 1
ATOM 658 N N . PRO A 1 89 ? -21.899 31.230 38.963 1.00 43.62 89 PRO A N 1
ATOM 659 C CA . PRO A 1 89 ? -21.579 31.130 40.404 1.00 43.62 89 PRO A CA 1
ATOM 660 C C . PRO A 1 89 ? -21.668 32.445 41.200 1.00 43.62 89 PRO A C 1
ATOM 662 O O . PRO A 1 89 ? -21.802 33.526 40.629 1.00 43.62 89 PRO A O 1
ATOM 665 N N . THR A 1 90 ? -21.607 32.334 42.533 1.00 53.00 90 THR A N 1
ATOM 666 C CA . THR A 1 90 ? -21.914 33.421 43.483 1.00 53.00 90 THR A CA 1
ATOM 667 C C . THR A 1 90 ? -20.734 34.359 43.782 1.00 53.00 90 THR A C 1
ATOM 669 O O . THR A 1 90 ? -19.566 33.997 43.635 1.00 53.00 90 THR A O 1
ATOM 672 N N . ASP A 1 91 ? -21.041 35.573 44.252 1.00 47.97 91 ASP A N 1
ATOM 673 C CA . ASP A 1 91 ? -20.069 36.657 44.477 1.00 47.97 91 ASP A CA 1
ATOM 674 C C . ASP A 1 91 ? -18.986 36.330 45.532 1.00 47.97 91 ASP A C 1
ATOM 676 O O . ASP A 1 91 ? -17.846 36.786 45.412 1.00 47.97 91 ASP A O 1
ATOM 680 N N . ASP A 1 92 ? -19.290 35.487 46.525 1.00 41.81 92 ASP A N 1
ATOM 681 C CA . ASP A 1 92 ? -18.316 35.069 47.549 1.00 41.81 92 ASP A CA 1
ATOM 682 C C . ASP A 1 92 ? -17.289 34.053 47.003 1.00 41.81 92 ASP A C 1
ATOM 684 O O . ASP A 1 92 ? -16.144 34.001 47.463 1.00 41.81 92 ASP A O 1
ATOM 688 N N . GLU A 1 93 ? -17.665 33.283 45.976 1.00 39.31 93 GLU A N 1
ATOM 689 C CA . GLU A 1 93 ? -16.783 32.342 45.272 1.00 39.31 93 GLU A CA 1
ATOM 690 C C . GLU A 1 93 ? -15.864 33.082 44.288 1.00 39.31 93 GLU A C 1
ATOM 692 O O . GLU A 1 93 ? -14.693 32.723 44.142 1.00 39.31 93 GLU A O 1
ATOM 697 N N . GLN A 1 94 ? -16.348 34.173 43.685 1.00 43.72 94 GLN A N 1
ATOM 698 C CA . GLN A 1 94 ? -15.559 35.024 42.793 1.00 43.72 94 GLN A CA 1
ATOM 699 C C . GLN A 1 94 ? -14.490 35.829 43.558 1.00 43.72 94 GLN A C 1
ATOM 701 O O . GLN A 1 94 ? -13.335 35.878 43.137 1.00 43.72 94 GLN A O 1
ATOM 706 N N . ALA A 1 95 ? -14.816 36.369 44.739 1.00 45.69 95 ALA A N 1
ATOM 707 C CA . ALA A 1 95 ? -13.879 37.173 45.534 1.00 45.69 95 ALA A CA 1
ATOM 708 C C . ALA A 1 95 ? -12.687 36.369 46.096 1.00 45.69 95 ALA A C 1
ATOM 710 O O . ALA A 1 95 ? -11.575 36.892 46.224 1.00 45.69 95 ALA A O 1
ATOM 711 N N . TRP A 1 96 ? -12.894 35.088 46.419 1.00 39.22 96 TRP A N 1
ATOM 712 C CA . TRP A 1 96 ? -11.823 34.199 46.882 1.00 39.22 96 TRP A CA 1
ATOM 713 C C . TRP A 1 96 ? -10.904 33.755 45.730 1.00 39.22 96 TRP A C 1
ATOM 715 O O . TRP A 1 96 ? -9.681 33.696 45.897 1.00 39.22 96 TRP A O 1
ATOM 725 N N . LEU A 1 97 ? -11.477 33.521 44.542 1.00 36.97 97 LEU A N 1
ATOM 726 C CA . LEU A 1 97 ? -10.738 33.208 43.316 1.00 36.97 97 LEU A CA 1
ATOM 727 C C . LEU A 1 97 ? -9.888 34.391 42.824 1.00 36.97 97 LEU A C 1
ATOM 729 O O . LEU A 1 97 ? -8.759 34.174 42.391 1.00 36.97 97 LEU A O 1
ATOM 733 N N . ASP A 1 98 ? -10.357 35.633 42.950 1.00 44.09 98 ASP A N 1
ATOM 734 C CA . ASP A 1 98 ? -9.631 36.820 42.470 1.00 44.09 98 ASP A CA 1
ATOM 735 C C . ASP A 1 98 ? -8.362 37.127 43.297 1.00 44.09 98 ASP A C 1
ATOM 737 O O . ASP A 1 98 ? -7.336 37.555 42.757 1.00 44.09 98 ASP A O 1
ATOM 741 N N . GLY A 1 99 ? -8.385 36.844 44.605 1.00 41.75 99 GLY A N 1
ATOM 742 C CA . GLY A 1 99 ? -7.253 37.082 45.510 1.00 41.75 99 GLY A CA 1
ATOM 743 C C . GLY A 1 99 ? -6.114 36.062 45.386 1.00 41.75 99 GLY A C 1
ATOM 744 O O . GLY A 1 99 ? -4.941 36.428 45.475 1.00 41.75 99 GLY A O 1
ATOM 745 N N . ALA A 1 100 ? -6.435 34.787 45.147 1.00 36.94 100 ALA A N 1
ATOM 746 C CA . ALA A 1 100 ? -5.436 33.728 44.961 1.00 36.94 100 ALA A CA 1
ATOM 747 C C . ALA A 1 100 ? -4.759 33.789 43.574 1.00 36.94 100 ALA A C 1
ATOM 749 O O . ALA A 1 100 ? -3.612 33.366 43.415 1.00 36.94 100 ALA A O 1
ATOM 750 N N . ARG A 1 101 ? -5.457 34.369 42.592 1.00 37.81 101 ARG A N 1
ATOM 751 C CA . ARG A 1 101 ? -5.071 34.497 41.182 1.00 37.81 101 ARG A CA 1
ATOM 752 C C . ARG A 1 101 ? -4.087 35.650 40.928 1.00 37.81 101 ARG A C 1
ATOM 754 O O . ARG A 1 101 ? -3.092 35.464 40.238 1.00 37.81 101 ARG A O 1
ATOM 761 N N . ALA A 1 102 ? -4.236 36.795 41.598 1.00 43.41 102 ALA A N 1
ATOM 762 C CA . ALA A 1 102 ? -3.383 37.973 41.366 1.00 43.41 102 ALA A CA 1
ATOM 763 C C . ALA A 1 102 ? -1.886 37.791 41.718 1.00 43.41 102 ALA A C 1
ATOM 765 O O . ALA A 1 102 ? -1.023 38.410 41.097 1.00 43.41 102 ALA A O 1
ATOM 766 N N . ALA A 1 103 ? -1.560 36.956 42.710 1.00 39.88 103 ALA A N 1
ATOM 767 C CA . ALA A 1 103 ? -0.186 36.798 43.205 1.00 39.88 103 ALA A CA 1
ATOM 768 C C . ALA A 1 103 ? 0.606 35.678 42.501 1.00 39.88 103 ALA A C 1
ATOM 770 O O . ALA A 1 103 ? 1.838 35.713 42.485 1.00 39.88 103 ALA A O 1
ATOM 771 N N . TYR A 1 104 ? -0.087 34.695 41.921 1.00 36.31 104 TYR A N 1
ATOM 772 C CA . TYR A 1 104 ? 0.514 33.576 41.188 1.00 36.31 104 TYR A CA 1
ATOM 773 C C . TYR A 1 104 ? 0.608 33.871 39.675 1.00 36.31 104 TYR A C 1
ATOM 775 O O . TYR A 1 104 ? 1.618 33.541 39.049 1.00 36.31 104 TYR A O 1
ATOM 783 N N . ASP A 1 105 ? -0.362 34.610 39.115 1.00 40.09 105 ASP A N 1
ATOM 784 C CA . ASP A 1 105 ? -0.441 34.937 37.682 1.00 40.09 105 ASP A CA 1
ATOM 785 C C . ASP A 1 105 ? 0.625 35.931 37.198 1.00 40.09 105 ASP A C 1
ATOM 787 O O . ASP A 1 105 ? 1.013 35.888 36.033 1.00 40.09 105 ASP A O 1
ATOM 791 N N . GLN A 1 106 ? 1.165 36.804 38.054 1.00 44.50 106 GLN A N 1
ATOM 792 C CA . GLN A 1 106 ? 2.059 37.858 37.561 1.00 44.50 106 GLN A CA 1
ATOM 793 C C . GLN A 1 106 ? 3.453 37.347 37.155 1.00 44.50 106 GLN A C 1
ATOM 795 O O . GLN A 1 106 ? 4.059 37.885 36.238 1.00 44.50 106 GLN A O 1
ATOM 800 N N . ARG A 1 107 ? 4.002 36.330 37.834 1.00 38.31 107 ARG A N 1
ATOM 801 C CA . ARG A 1 107 ? 5.430 35.971 37.681 1.00 38.31 107 ARG A CA 1
ATOM 802 C C . ARG A 1 107 ? 5.680 34.629 37.001 1.00 38.31 107 ARG A C 1
ATOM 804 O O . ARG A 1 107 ? 6.718 34.455 36.372 1.00 38.31 107 ARG A O 1
ATOM 811 N N . TYR A 1 108 ? 4.750 33.688 37.121 1.00 34.84 108 TYR A N 1
ATOM 812 C CA . TYR A 1 108 ? 4.795 32.430 36.373 1.00 34.84 108 TYR A CA 1
ATOM 813 C C . TYR A 1 108 ? 4.104 32.583 35.004 1.00 34.84 108 TYR A C 1
ATOM 815 O O . TYR A 1 108 ? 4.534 31.973 34.029 1.00 34.84 108 TYR A O 1
ATOM 823 N N . GLY A 1 109 ? 3.123 33.493 34.903 1.00 39.56 109 GLY A N 1
ATOM 824 C CA . GLY A 1 109 ? 2.429 33.842 33.665 1.00 39.56 109 GLY A CA 1
ATOM 825 C C . GLY A 1 109 ? 3.333 34.416 32.575 1.00 39.56 109 GLY A C 1
ATOM 826 O O . GLY A 1 109 ? 3.214 33.990 31.444 1.00 39.56 109 GLY A O 1
ATOM 827 N N . GLU A 1 110 ? 4.290 35.302 32.853 1.00 41.97 110 GLU A N 1
ATOM 828 C CA . GLU A 1 110 ? 5.065 35.937 31.765 1.00 41.97 110 GLU A CA 1
ATOM 829 C C . GLU A 1 110 ? 6.012 34.965 31.028 1.00 41.97 110 GLU A C 1
ATOM 831 O O . GLU A 1 110 ? 6.135 35.020 29.809 1.00 41.97 110 GLU A O 1
ATOM 836 N N . LEU A 1 111 ? 6.647 34.031 31.746 1.00 33.66 111 LEU A N 1
ATOM 837 C CA . LEU A 1 111 ? 7.658 33.111 31.195 1.00 33.66 111 LEU A CA 1
ATOM 838 C C . LEU A 1 111 ? 7.082 31.773 30.710 1.00 33.66 111 LEU A C 1
ATOM 840 O O . LEU A 1 111 ? 7.640 31.164 29.799 1.00 33.66 111 LEU A O 1
ATOM 844 N N . CYS A 1 112 ? 5.969 31.319 31.290 1.00 37.12 112 CYS A N 1
ATOM 845 C CA . CYS A 1 112 ? 5.237 30.158 30.793 1.00 37.12 112 CYS A CA 1
ATOM 846 C C . CYS A 1 112 ? 4.189 30.550 29.744 1.00 37.12 112 CYS A C 1
ATOM 848 O O . CYS A 1 112 ? 3.975 29.756 28.842 1.00 37.12 112 CYS A O 1
ATOM 850 N N . ALA A 1 113 ? 3.606 31.757 29.737 1.00 41.06 113 ALA A N 1
ATOM 851 C CA . ALA A 1 113 ? 2.656 32.139 28.685 1.00 41.06 113 ALA A CA 1
ATOM 852 C C . ALA A 1 113 ? 3.303 32.276 27.302 1.00 41.06 113 ALA A C 1
ATOM 854 O O . ALA A 1 113 ? 2.665 31.894 26.334 1.00 41.06 113 ALA A O 1
ATOM 855 N N . GLU A 1 114 ? 4.553 32.721 27.148 1.00 38.91 114 GLU A N 1
ATOM 856 C CA . GLU A 1 114 ? 5.156 32.766 25.799 1.00 38.91 114 GLU A CA 1
ATOM 857 C C . GLU A 1 114 ? 5.370 31.368 25.186 1.00 38.91 114 GLU A C 1
ATOM 859 O O . GLU A 1 114 ? 5.278 31.203 23.971 1.00 38.91 114 GLU A O 1
ATOM 864 N N . PHE A 1 115 ? 5.595 30.339 26.009 1.00 36.00 115 PHE A N 1
ATOM 865 C CA . PHE A 1 115 ? 5.856 28.972 25.543 1.00 36.00 115 PHE A CA 1
ATOM 866 C C . PHE A 1 115 ? 4.601 28.076 25.607 1.00 36.00 115 PHE A C 1
ATOM 868 O O . PHE A 1 115 ? 4.275 27.393 24.638 1.00 36.00 115 PHE A O 1
ATOM 875 N N . GLU A 1 116 ? 3.825 28.125 26.693 1.00 40.28 116 GLU A N 1
ATOM 876 C CA . GLU A 1 116 ? 2.584 27.363 26.900 1.00 40.28 116 GLU A CA 1
ATOM 877 C C . GLU A 1 116 ? 1.355 27.961 26.196 1.00 40.28 116 GLU A C 1
ATOM 879 O O . GLU A 1 116 ? 0.500 27.177 25.771 1.00 40.28 116 GLU A O 1
ATOM 884 N N . ALA A 1 117 ? 1.273 29.284 25.955 1.00 45.00 117 ALA A N 1
ATOM 885 C CA . ALA A 1 117 ? 0.213 29.833 25.090 1.00 45.00 117 ALA A CA 1
ATOM 886 C C . ALA A 1 117 ? 0.363 29.369 23.631 1.00 45.00 117 ALA A C 1
ATOM 888 O O . ALA A 1 117 ? -0.612 29.383 22.886 1.00 45.00 117 ALA A O 1
ATOM 889 N N . SER A 1 118 ? 1.543 28.869 23.239 1.00 43.41 118 SER A N 1
ATOM 890 C CA . SER A 1 118 ? 1.740 28.199 21.949 1.00 43.41 118 SER A CA 1
ATOM 891 C C . SER A 1 118 ? 1.466 26.686 21.985 1.00 43.41 118 SER A C 1
ATOM 893 O O . SER A 1 118 ? 1.237 26.097 20.935 1.00 43.41 118 SER A O 1
ATOM 895 N N . ILE A 1 119 ? 1.439 26.026 23.154 1.00 42.03 119 ILE A N 1
ATOM 896 C CA . ILE A 1 119 ? 1.361 24.552 23.269 1.00 42.03 119 ILE A CA 1
ATOM 897 C C . ILE A 1 119 ? -0.062 24.044 23.542 1.00 42.03 119 ILE A C 1
ATOM 899 O O . ILE A 1 119 ? -0.415 22.968 23.057 1.00 42.03 119 ILE A O 1
ATOM 903 N N . GLY A 1 120 ? -0.897 24.782 24.282 1.00 47.16 120 GLY A N 1
ATOM 904 C CA . GLY A 1 120 ? -2.292 24.388 24.541 1.00 47.16 120 GLY A CA 1
ATOM 905 C C . GLY A 1 120 ? -3.141 24.387 23.269 1.00 47.16 120 GLY A C 1
ATOM 906 O O . GLY A 1 120 ? -3.751 23.370 22.928 1.00 47.16 120 GLY A O 1
ATOM 907 N N . ASP A 1 121 ? -3.077 25.492 22.525 1.00 56.56 121 ASP A N 1
ATOM 908 C CA . ASP A 1 121 ? -3.702 25.638 21.210 1.00 56.56 121 ASP A CA 1
ATOM 909 C C . ASP A 1 121 ? -3.113 24.631 20.215 1.00 56.56 121 ASP A C 1
ATOM 911 O O . ASP A 1 121 ? -3.839 23.950 19.507 1.00 56.56 121 ASP A O 1
ATOM 915 N N . THR A 1 122 ? -1.798 24.401 20.230 1.00 55.47 122 THR A N 1
ATOM 916 C CA . THR A 1 122 ? -1.177 23.366 19.385 1.00 55.47 122 THR A CA 1
ATOM 917 C C . THR A 1 122 ? -1.648 21.958 19.750 1.00 55.47 122 THR A C 1
ATOM 919 O O . THR A 1 122 ? -2.029 21.214 18.862 1.00 55.47 122 THR A O 1
ATOM 922 N N . ARG A 1 123 ? -1.734 21.566 21.029 1.00 57.62 123 ARG A N 1
ATOM 923 C CA . ARG A 1 123 ? -2.249 20.240 21.434 1.00 57.62 123 ARG A CA 1
ATOM 924 C C . ARG A 1 123 ? -3.718 20.064 21.064 1.00 57.62 123 ARG A C 1
ATOM 926 O O . ARG A 1 123 ? -4.109 18.972 20.648 1.00 57.62 123 ARG A O 1
ATOM 933 N N . GLN A 1 124 ? -4.532 21.099 21.242 1.00 61.22 124 GLN A N 1
ATOM 934 C CA . GLN A 1 124 ? -5.939 21.070 20.859 1.00 61.22 124 GLN A CA 1
ATOM 935 C C . GLN A 1 124 ? -6.099 21.012 19.338 1.00 61.22 124 GLN A C 1
ATOM 937 O O . GLN A 1 124 ? -6.864 20.176 18.862 1.00 61.22 124 GLN A O 1
ATOM 942 N N . ARG A 1 125 ? -5.322 21.795 18.582 1.00 63.69 125 ARG A N 1
ATOM 943 C CA . ARG A 1 125 ? -5.263 21.747 17.116 1.00 63.69 125 ARG A CA 1
ATOM 944 C C . ARG A 1 125 ? -4.774 20.394 16.620 1.00 63.69 125 ARG A C 1
ATOM 946 O O . ARG A 1 125 ? -5.443 19.803 15.796 1.00 63.69 125 ARG A O 1
ATOM 953 N N . CYS A 1 126 ? -3.735 19.807 17.210 1.00 64.69 126 CYS A N 1
ATOM 954 C CA . CYS A 1 126 ? -3.292 18.445 16.904 1.00 64.69 126 CYS A CA 1
ATOM 955 C C . CYS A 1 126 ? -4.414 17.416 17.104 1.00 64.69 126 CYS A C 1
ATOM 957 O O . CYS A 1 126 ? -4.667 16.596 16.226 1.00 64.69 126 CYS A O 1
ATOM 959 N N . LYS A 1 127 ? -5.131 17.470 18.236 1.00 67.38 127 LYS A N 1
ATOM 960 C CA . LYS A 1 127 ? -6.287 16.591 18.479 1.00 67.38 127 LYS A CA 1
ATOM 961 C C . LYS A 1 127 ? -7.413 16.830 17.474 1.00 67.38 127 LYS A C 1
ATOM 963 O O . LYS A 1 127 ? -7.998 15.860 17.001 1.00 67.38 127 LYS A O 1
ATOM 968 N N . ALA A 1 128 ? -7.710 18.089 17.156 1.00 65.69 128 ALA A N 1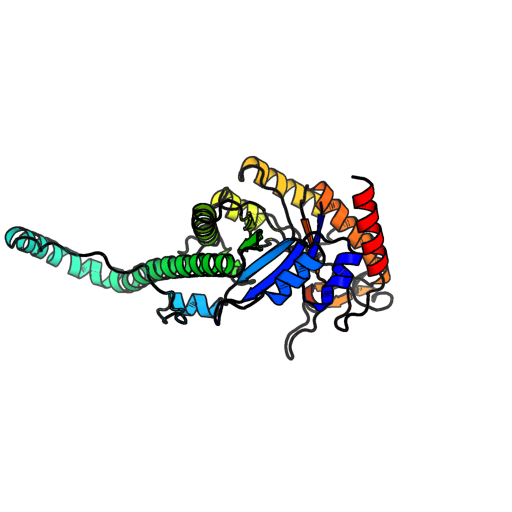
ATOM 969 C CA . ALA A 1 128 ? -8.714 18.457 16.165 1.00 65.69 128 ALA A CA 1
ATOM 970 C C . ALA A 1 128 ? -8.323 17.963 14.766 1.00 65.69 128 ALA A C 1
ATOM 972 O O . ALA A 1 128 ? -9.162 17.398 14.080 1.00 65.69 128 ALA A O 1
ATOM 973 N N . THR A 1 129 ? -7.049 18.069 14.387 1.00 70.81 129 THR A N 1
ATOM 974 C CA . THR A 1 129 ? -6.494 17.571 13.125 1.00 70.81 129 THR A CA 1
ATOM 975 C C . THR A 1 129 ? -6.580 16.049 13.030 1.00 70.81 129 THR A C 1
ATOM 977 O O . THR A 1 129 ? -7.060 15.531 12.025 1.00 70.81 129 THR A O 1
ATOM 980 N N . ILE A 1 130 ? -6.195 15.311 14.082 1.00 76.56 130 ILE A N 1
ATOM 981 C CA . ILE A 1 130 ? -6.384 13.850 14.114 1.00 76.56 130 ILE A CA 1
ATOM 982 C C . ILE A 1 130 ? -7.880 13.508 14.027 1.00 76.56 130 ILE A C 1
ATOM 984 O O . ILE A 1 130 ? -8.266 12.590 13.304 1.00 76.56 130 ILE A O 1
ATOM 988 N N . GLY A 1 131 ? -8.727 14.241 14.756 1.00 72.19 131 GLY A N 1
ATOM 989 C CA . GLY A 1 131 ? -10.178 14.073 14.730 1.00 72.19 131 GLY A CA 1
ATOM 990 C C . GLY A 1 131 ? -10.765 14.288 13.337 1.00 72.19 131 GLY A C 1
ATOM 991 O O . GLY A 1 131 ? -11.517 13.443 12.868 1.00 72.19 131 GLY A O 1
ATOM 992 N N . TRP A 1 132 ? -10.370 15.363 12.656 1.00 79.50 132 TRP A N 1
ATOM 993 C CA . TRP A 1 132 ? -10.753 15.668 11.279 1.00 79.50 132 TRP A CA 1
ATOM 994 C C . TRP A 1 132 ? -10.311 14.572 10.308 1.00 79.50 132 TRP A C 1
ATOM 996 O O . TRP A 1 132 ? -11.107 14.134 9.479 1.00 79.50 132 TRP A O 1
ATOM 1006 N N . TYR A 1 133 ? -9.079 14.073 10.437 1.00 80.69 133 TYR A N 1
ATOM 1007 C CA . TYR A 1 133 ? -8.574 13.003 9.577 1.00 80.69 133 TYR A CA 1
ATOM 1008 C C . TYR A 1 133 ? -9.362 11.698 9.771 1.00 80.69 133 TYR A C 1
ATOM 1010 O O . TYR A 1 133 ? -9.822 11.101 8.799 1.00 80.69 133 TYR A O 1
ATOM 1018 N N . ALA A 1 134 ? -9.621 11.300 11.023 1.00 82.25 134 ALA A N 1
ATOM 1019 C CA . ALA A 1 134 ? -10.475 10.150 11.322 1.00 82.25 134 ALA A CA 1
ATOM 1020 C C . ALA A 1 134 ? -11.908 10.340 10.787 1.00 82.25 134 ALA A C 1
ATOM 1022 O O . ALA A 1 134 ? -12.483 9.412 10.222 1.00 82.25 134 ALA A O 1
ATOM 1023 N N . GLN A 1 135 ? -12.465 11.550 10.900 1.00 76.56 135 GLN A N 1
ATOM 1024 C CA . GLN A 1 135 ? -13.787 11.877 10.365 1.00 76.56 135 GLN A CA 1
ATOM 1025 C C . GLN A 1 135 ? -13.824 11.810 8.831 1.00 76.56 135 GLN A C 1
ATOM 1027 O O . GLN A 1 135 ? -14.805 11.343 8.262 1.00 76.56 135 GLN A O 1
ATOM 1032 N N . SER A 1 136 ? -12.748 12.226 8.165 1.00 79.38 136 SER A N 1
ATOM 1033 C CA . SER A 1 136 ? -12.622 12.170 6.705 1.00 79.38 136 SER A CA 1
ATOM 1034 C C . SER A 1 136 ? -12.564 10.725 6.204 1.00 79.38 136 SER A C 1
ATOM 1036 O O . SER A 1 136 ? -13.204 10.389 5.211 1.00 79.38 136 SER A O 1
ATOM 1038 N N . ILE A 1 137 ? -11.872 9.837 6.930 1.00 85.00 137 ILE A N 1
ATOM 1039 C CA . ILE A 1 137 ? -11.897 8.389 6.661 1.00 85.00 137 ILE A CA 1
ATOM 1040 C C . ILE A 1 137 ? -13.316 7.835 6.838 1.00 85.00 137 ILE A C 1
ATOM 1042 O O . ILE A 1 137 ? -13.793 7.089 5.986 1.00 85.00 137 ILE A O 1
ATOM 1046 N N . MET A 1 138 ? -14.014 8.220 7.908 1.00 86.25 138 MET A N 1
ATOM 1047 C CA . MET A 1 138 ? -15.407 7.822 8.126 1.00 86.25 138 MET A CA 1
ATOM 1048 C C . MET A 1 138 ? -16.318 8.272 6.983 1.00 86.25 138 MET A C 1
ATOM 1050 O O . MET A 1 138 ? -17.105 7.483 6.466 1.00 86.25 138 MET A O 1
ATOM 1054 N N . GLU A 1 139 ? -16.193 9.523 6.549 1.00 79.31 139 GLU A N 1
ATOM 1055 C CA . GLU A 1 139 ? -16.952 10.046 5.418 1.00 79.31 139 GLU A CA 1
ATOM 1056 C C . GLU A 1 139 ? -16.647 9.289 4.120 1.00 79.31 139 GLU A C 1
ATOM 1058 O O . GLU A 1 139 ? -17.571 8.934 3.383 1.00 79.31 139 GLU A O 1
ATOM 1063 N N . TYR A 1 140 ? -15.373 8.981 3.869 1.00 83.38 140 TYR A N 1
ATOM 1064 C CA . TYR A 1 140 ? -14.959 8.158 2.737 1.00 83.38 140 TYR A CA 1
ATOM 1065 C C . TYR A 1 140 ? -15.637 6.780 2.770 1.00 83.38 140 TYR A C 1
ATOM 1067 O O . TYR A 1 140 ? -16.203 6.347 1.767 1.00 83.38 140 TYR A O 1
ATOM 1075 N N . LEU A 1 141 ? -15.654 6.111 3.928 1.00 84.31 141 LEU A N 1
ATOM 1076 C CA . LEU A 1 141 ? -16.315 4.813 4.107 1.00 84.31 141 LEU A CA 1
ATOM 1077 C C . LEU A 1 141 ? -17.833 4.889 3.885 1.00 84.31 141 LEU A C 1
ATOM 1079 O O . LEU A 1 141 ? -18.400 4.000 3.249 1.00 84.31 141 LEU A O 1
ATOM 1083 N N . TYR A 1 142 ? -18.491 5.963 4.334 1.00 79.25 142 TYR A N 1
ATOM 1084 C CA . TYR A 1 142 ? -19.919 6.175 4.072 1.00 79.25 142 TYR A CA 1
ATOM 1085 C C . TYR A 1 142 ? -20.223 6.367 2.583 1.00 79.25 142 TYR A C 1
ATOM 1087 O O . TYR A 1 142 ? -21.232 5.854 2.094 1.00 79.25 142 TYR A O 1
ATOM 1095 N N . ARG A 1 143 ? -19.358 7.077 1.849 1.00 79.44 143 ARG A N 1
ATOM 1096 C CA . ARG A 1 143 ? -19.492 7.250 0.392 1.00 79.44 143 ARG A CA 1
ATOM 1097 C C . ARG A 1 143 ? -19.168 5.971 -0.377 1.00 79.44 143 ARG A C 1
ATOM 1099 O O . ARG A 1 143 ? -19.751 5.724 -1.430 1.00 79.44 143 ARG A O 1
ATOM 1106 N N . HIS A 1 144 ? -18.274 5.145 0.160 1.00 83.00 144 HIS A N 1
ATOM 1107 C CA . HIS A 1 144 ? -17.754 3.956 -0.504 1.00 83.00 144 HIS A CA 1
ATOM 1108 C C . HIS A 1 144 ? -17.931 2.687 0.353 1.00 83.00 144 HIS A C 1
ATOM 1110 O O . HIS A 1 144 ? -16.946 2.058 0.745 1.00 83.00 144 HIS A O 1
ATOM 1116 N N . PRO A 1 145 ? -19.176 2.212 0.570 1.00 83.69 145 PRO A N 1
ATOM 1117 C CA . PRO A 1 145 ? -19.482 1.087 1.470 1.00 83.69 145 PRO A CA 1
ATOM 1118 C C . PRO A 1 145 ? -18.925 -0.276 1.014 1.00 83.69 145 PRO A C 1
ATOM 1120 O O . PRO A 1 145 ? -19.070 -1.286 1.708 1.00 83.69 145 PRO A O 1
ATOM 1123 N N . ARG A 1 146 ? -18.322 -0.338 -0.181 1.00 86.56 146 ARG A N 1
ATOM 1124 C CA . ARG A 1 146 ? -17.637 -1.525 -0.717 1.00 86.56 146 ARG A CA 1
ATOM 1125 C C . ARG A 1 146 ? -16.194 -1.648 -0.220 1.00 86.56 146 ARG A C 1
ATOM 1127 O O . ARG A 1 146 ? -15.606 -2.713 -0.383 1.00 86.56 146 ARG A O 1
ATOM 1134 N N . VAL A 1 147 ? -15.634 -0.591 0.367 1.00 90.38 147 VAL A N 1
ATOM 1135 C CA . VAL A 1 147 ? -14.283 -0.595 0.933 1.00 90.38 147 VAL A CA 1
ATOM 1136 C C . VAL A 1 147 ? -14.314 -1.325 2.271 1.00 90.38 147 VAL A C 1
ATOM 1138 O O . VAL A 1 147 ? -15.095 -0.992 3.160 1.00 90.38 147 VAL A O 1
ATOM 1141 N N . ARG A 1 148 ? -13.483 -2.362 2.392 1.00 92.94 148 ARG A N 1
ATOM 1142 C CA . ARG A 1 148 ? -13.357 -3.192 3.602 1.00 92.94 148 ARG A CA 1
ATOM 1143 C C . ARG A 1 148 ? -11.986 -3.092 4.248 1.00 92.94 148 ARG A C 1
ATOM 1145 O O . ARG A 1 148 ? -11.818 -3.559 5.367 1.00 92.94 148 ARG A O 1
ATOM 1152 N N . ASP A 1 149 ? -11.054 -2.434 3.575 1.00 95.00 149 ASP A N 1
ATOM 1153 C CA . ASP A 1 149 ? -9.676 -2.297 3.993 1.00 95.00 149 ASP A CA 1
ATOM 1154 C C . ASP A 1 149 ? -9.230 -0.859 3.750 1.00 95.00 149 ASP A C 1
ATOM 1156 O O . ASP A 1 149 ? -9.305 -0.346 2.630 1.00 95.00 149 ASP A O 1
ATOM 1160 N N . ILE A 1 150 ? -8.784 -0.204 4.816 1.00 92.88 150 ILE A N 1
ATOM 1161 C CA . ILE A 1 150 ? -8.197 1.131 4.768 1.00 92.88 150 ILE A CA 1
ATOM 1162 C C . ILE A 1 150 ? -6.753 1.002 5.206 1.00 92.88 150 ILE A C 1
ATOM 1164 O O . ILE A 1 150 ? -6.463 0.438 6.262 1.00 92.88 150 ILE A O 1
ATOM 1168 N N . GLU A 1 151 ? -5.857 1.569 4.419 1.00 90.50 151 GLU A N 1
ATOM 1169 C CA . GLU A 1 151 ? -4.507 1.837 4.868 1.00 90.50 151 GLU A CA 1
ATOM 1170 C C . GLU A 1 151 ? -4.432 3.234 5.479 1.00 90.50 151 GLU A C 1
ATOM 1172 O O . GLU A 1 151 ? -4.865 4.221 4.887 1.00 90.50 151 GLU A O 1
ATOM 1177 N N . VAL A 1 152 ? -3.888 3.312 6.695 1.00 86.31 152 VAL A N 1
ATOM 1178 C CA . VAL A 1 152 ? -3.684 4.579 7.400 1.00 86.31 152 VAL A CA 1
ATOM 1179 C C . VAL A 1 152 ? -2.261 5.051 7.140 1.00 86.31 152 VAL A C 1
ATOM 1181 O O . VAL A 1 152 ? -1.333 4.740 7.905 1.00 86.31 152 VAL A O 1
ATOM 1184 N N . TRP A 1 153 ? -2.111 5.810 6.051 1.00 72.69 153 TRP A N 1
ATOM 1185 C CA . TRP A 1 153 ? -0.866 6.445 5.637 1.00 72.69 153 TRP A CA 1
ATOM 1186 C C . TRP A 1 153 ? -0.960 7.974 5.611 1.00 72.69 153 TRP A C 1
ATOM 1188 O O . TRP A 1 153 ? -1.941 8.576 5.189 1.00 72.69 153 TRP A O 1
ATOM 1198 N N . GLY A 1 154 ? 0.143 8.623 5.970 1.00 46.91 154 GLY A N 1
ATOM 1199 C CA . GLY A 1 154 ? 0.494 9.947 5.460 1.00 46.91 154 GLY A CA 1
ATOM 1200 C C . GLY A 1 154 ? 1.895 9.816 4.882 1.00 46.91 154 GLY A C 1
ATOM 1201 O O . GLY A 1 154 ? 2.679 9.042 5.422 1.00 46.91 154 GLY A O 1
ATOM 1202 N N . SER A 1 155 ? 2.162 10.432 3.729 1.00 38.09 155 SER A N 1
ATOM 1203 C CA . SER A 1 155 ? 3.378 10.287 2.904 1.00 38.09 155 SER A CA 1
ATOM 1204 C C . SER A 1 155 ? 4.707 10.281 3.698 1.00 38.09 155 SER A C 1
ATOM 1206 O O . SER A 1 155 ? 4.728 10.468 4.905 1.00 38.09 155 SER A O 1
ATOM 1208 N N . ALA A 1 156 ? 5.858 10.092 3.041 1.00 33.59 156 ALA A N 1
ATOM 1209 C CA . ALA A 1 156 ? 7.213 10.030 3.629 1.00 33.59 156 ALA A CA 1
ATOM 1210 C C . ALA A 1 156 ? 7.592 11.089 4.705 1.00 33.59 156 ALA A C 1
ATOM 1212 O O . ALA A 1 156 ? 8.662 10.999 5.297 1.00 33.59 156 ALA A O 1
ATOM 1213 N N . GLU A 1 157 ? 6.747 12.071 4.993 1.00 39.97 157 GLU A N 1
ATOM 1214 C CA . GLU A 1 157 ? 6.874 13.048 6.065 1.00 39.97 157 GLU A CA 1
ATOM 1215 C C . GLU A 1 157 ? 6.108 12.719 7.352 1.00 39.97 157 GLU A C 1
ATOM 1217 O O . GLU A 1 157 ? 6.478 13.265 8.388 1.00 39.97 157 GLU A O 1
ATOM 1222 N N . VAL A 1 158 ? 5.198 11.733 7.383 1.00 41.47 158 VAL A N 1
ATOM 1223 C CA . VAL A 1 158 ? 4.897 11.070 8.666 1.00 41.47 158 VAL A CA 1
ATOM 1224 C C . VAL A 1 158 ? 6.177 10.475 9.239 1.00 41.47 158 VAL A C 1
ATOM 1226 O O . VAL A 1 158 ? 6.352 10.466 10.449 1.00 41.47 158 VAL A O 1
ATOM 1229 N N . ALA A 1 159 ? 7.157 10.142 8.387 1.00 36.19 159 ALA A N 1
ATOM 1230 C CA . ALA A 1 159 ? 8.497 9.790 8.832 1.00 36.19 159 ALA A CA 1
ATOM 1231 C C . ALA A 1 159 ? 9.268 10.898 9.568 1.00 36.19 159 ALA A C 1
ATOM 1233 O O . ALA A 1 159 ? 10.130 10.569 10.381 1.00 36.19 159 ALA A O 1
ATOM 1234 N N . ARG A 1 160 ? 8.923 12.184 9.394 1.00 41.91 160 ARG A N 1
ATOM 1235 C CA . ARG A 1 160 ? 9.418 13.251 10.284 1.00 41.91 160 ARG A CA 1
ATOM 1236 C C . ARG A 1 160 ? 8.834 13.115 11.693 1.00 41.91 160 ARG A C 1
ATOM 1238 O O . ARG A 1 160 ? 9.556 13.338 12.656 1.00 41.91 160 ARG A O 1
ATOM 1245 N N . PHE A 1 161 ? 7.597 12.632 11.814 1.00 45.41 161 PHE A N 1
ATOM 1246 C CA . PHE A 1 161 ? 6.943 12.283 13.083 1.00 45.41 161 PHE A CA 1
ATOM 1247 C C . PHE A 1 161 ? 7.340 10.884 13.622 1.00 45.41 161 PHE A C 1
ATOM 1249 O O . PHE A 1 161 ? 6.996 10.533 14.749 1.00 45.41 161 PHE A O 1
ATOM 1256 N N . ILE A 1 162 ? 8.084 10.071 12.847 1.00 42.81 162 ILE A N 1
ATOM 1257 C CA . ILE A 1 162 ? 8.524 8.699 13.205 1.00 42.81 162 ILE A CA 1
ATOM 1258 C C . ILE A 1 162 ? 9.755 8.691 14.127 1.00 42.81 162 ILE A C 1
ATOM 1260 O O . ILE A 1 162 ? 10.062 7.664 14.737 1.00 42.81 162 ILE A O 1
ATOM 1264 N N . HIS A 1 163 ? 10.440 9.819 14.327 1.00 38.12 163 HIS A N 1
ATOM 1265 C CA . HIS A 1 163 ? 11.540 9.909 15.290 1.00 38.12 163 HIS A CA 1
ATOM 1266 C C . HIS A 1 163 ? 11.058 10.084 16.737 1.00 38.12 163 HIS A C 1
ATOM 1268 O O . HIS A 1 163 ? 11.465 11.024 17.401 1.00 38.12 163 HIS A O 1
ATOM 1274 N N . GLY A 1 164 ? 10.221 9.155 17.217 1.00 36.53 164 GLY A N 1
ATOM 1275 C CA . GLY A 1 164 ? 10.178 8.642 18.598 1.00 36.53 164 GLY A CA 1
ATOM 1276 C C . GLY A 1 164 ? 10.361 9.605 19.779 1.00 36.53 164 GLY A C 1
ATOM 1277 O O . GLY A 1 164 ? 10.841 9.172 20.828 1.00 36.53 164 GLY A O 1
ATOM 1278 N N . HIS A 1 165 ? 10.003 10.878 19.654 1.00 33.19 165 HIS A N 1
ATOM 1279 C CA . HIS A 1 165 ? 10.210 11.866 20.701 1.00 33.19 165 HIS A CA 1
ATOM 1280 C C . HIS A 1 165 ? 8.951 12.703 20.874 1.00 33.19 165 HIS A C 1
ATOM 1282 O O . HIS A 1 165 ? 8.790 13.705 20.203 1.00 33.19 165 HIS A O 1
ATOM 1288 N N . GLY A 1 166 ? 8.077 12.278 21.793 1.00 39.44 166 GLY A N 1
ATOM 1289 C CA . GLY A 1 166 ? 7.298 13.158 22.677 1.00 39.44 166 GLY A CA 1
ATOM 1290 C C . GLY A 1 166 ? 6.449 14.290 22.081 1.00 39.44 166 GLY A C 1
ATOM 1291 O O . GLY A 1 166 ? 6.009 15.142 22.850 1.00 39.44 166 GLY A O 1
ATOM 1292 N N . GLU A 1 167 ? 6.207 14.331 20.774 1.00 46.62 167 GLU A N 1
ATOM 1293 C CA . GLU A 1 167 ? 5.416 15.379 20.137 1.00 46.62 167 GLU A CA 1
ATOM 1294 C C . GLU A 1 167 ? 3.936 14.996 20.039 1.00 46.62 167 GLU A C 1
ATOM 1296 O O . GLU A 1 167 ? 3.546 13.833 19.996 1.00 46.62 167 GLU A O 1
ATOM 1301 N N . LEU A 1 168 ? 3.087 16.021 20.030 1.00 46.88 168 LEU A N 1
ATOM 1302 C CA . LEU A 1 168 ? 1.627 15.944 20.142 1.00 46.88 168 LEU A CA 1
ATOM 1303 C C . LEU A 1 168 ? 0.928 15.250 18.952 1.00 46.88 168 LEU A C 1
ATOM 1305 O O . LEU A 1 168 ? -0.284 15.041 19.009 1.00 46.88 168 LEU A O 1
ATOM 1309 N N . LEU A 1 169 ? 1.683 14.907 17.904 1.00 55.84 169 LEU A N 1
ATOM 1310 C CA . LEU A 1 169 ? 1.264 14.218 16.680 1.00 55.84 169 LEU A CA 1
ATOM 1311 C C . LEU A 1 169 ? 2.241 13.084 16.353 1.00 55.84 169 LEU A C 1
ATOM 1313 O O . LEU A 1 169 ? 2.998 13.160 15.389 1.00 55.84 169 LEU A O 1
ATOM 1317 N N . ASP A 1 170 ? 2.237 12.022 17.157 1.00 68.75 170 ASP A N 1
ATOM 1318 C CA . ASP A 1 170 ? 2.914 10.781 16.779 1.00 68.75 170 ASP A CA 1
ATOM 1319 C C . ASP A 1 170 ? 1.985 9.866 15.958 1.00 68.75 170 ASP A C 1
ATOM 1321 O O . ASP A 1 170 ? 0.755 9.885 16.087 1.00 68.75 170 ASP A O 1
ATOM 1325 N N . TYR A 1 171 ? 2.578 9.038 15.093 1.00 73.69 171 TYR A N 1
ATOM 1326 C CA . TYR A 1 171 ? 1.827 8.109 14.239 1.00 73.69 171 TYR A CA 1
ATOM 1327 C C . TYR A 1 171 ? 0.917 7.169 15.045 1.00 73.69 171 TYR A C 1
ATOM 1329 O O . TYR A 1 171 ? -0.167 6.804 14.598 1.00 73.69 171 TYR A O 1
ATOM 1337 N N . SER A 1 172 ? 1.324 6.806 16.263 1.00 78.06 172 SER A N 1
ATOM 1338 C CA . SER A 1 172 ? 0.551 5.903 17.117 1.00 78.06 172 SER A CA 1
ATOM 1339 C C . SER A 1 172 ? -0.745 6.529 17.622 1.00 78.06 172 SER A C 1
ATOM 1341 O O . SER A 1 172 ? -1.743 5.828 17.770 1.00 78.06 172 SER A O 1
ATOM 1343 N N . SER A 1 173 ? -0.750 7.836 17.867 1.00 77.31 173 SER A N 1
ATOM 1344 C CA . SER A 1 173 ? -1.926 8.596 18.284 1.00 77.31 173 SER A CA 1
ATOM 1345 C C . SER A 1 173 ? -2.913 8.764 17.134 1.00 77.31 173 SER A C 1
ATOM 1347 O O . SER A 1 173 ? -4.113 8.591 17.343 1.00 77.31 173 SER A O 1
ATOM 1349 N N . ILE A 1 174 ? -2.409 9.025 15.920 1.00 81.00 174 ILE A N 1
ATOM 1350 C CA . ILE A 1 174 ? -3.223 9.032 14.695 1.00 81.00 174 ILE A CA 1
ATOM 1351 C C . ILE A 1 174 ? -3.870 7.663 14.503 1.00 81.00 174 ILE A C 1
ATOM 1353 O O . ILE A 1 174 ? -5.093 7.557 14.440 1.00 81.00 174 ILE A O 1
ATOM 1357 N N . LEU A 1 175 ? -3.045 6.616 14.479 1.00 86.00 175 LEU A N 1
ATOM 1358 C CA . LEU A 1 175 ? -3.488 5.253 14.237 1.00 86.00 175 LEU A CA 1
ATOM 1359 C C . LEU A 1 175 ? -4.521 4.803 15.280 1.00 86.00 175 LEU A C 1
ATOM 1361 O O . LEU A 1 175 ? -5.566 4.282 14.906 1.00 86.00 175 LEU A O 1
ATOM 1365 N N . ARG A 1 176 ? -4.291 5.075 16.573 1.00 87.69 176 ARG A N 1
ATOM 1366 C CA . ARG A 1 176 ? -5.256 4.760 17.638 1.00 87.69 176 ARG A CA 1
ATOM 1367 C C . ARG A 1 176 ? -6.586 5.467 17.438 1.00 87.69 176 ARG A C 1
ATOM 1369 O O . ARG A 1 176 ? -7.620 4.813 17.518 1.00 87.69 176 ARG A O 1
ATOM 1376 N N . ARG A 1 177 ? -6.569 6.770 17.154 1.00 86.19 177 ARG A N 1
ATOM 1377 C CA . ARG A 1 177 ? -7.811 7.525 16.982 1.00 86.19 177 ARG A CA 1
ATOM 1378 C C . ARG A 1 177 ? -8.593 7.048 15.761 1.00 86.19 177 ARG A C 1
ATO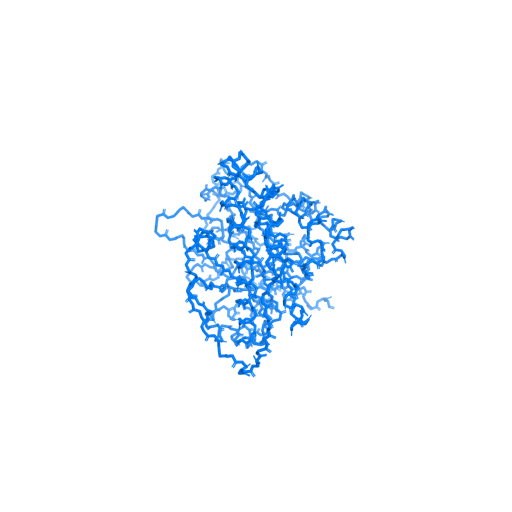M 1380 O O . ARG A 1 177 ? -9.797 6.857 15.873 1.00 86.19 177 ARG A O 1
ATOM 1387 N N . VAL A 1 178 ? -7.920 6.827 14.631 1.00 89.25 178 VAL A N 1
ATOM 1388 C CA . VAL A 1 178 ? -8.559 6.270 13.431 1.00 89.25 178 VAL A CA 1
ATOM 1389 C C . VAL A 1 178 ? -9.134 4.891 13.730 1.00 89.25 178 VAL A C 1
ATOM 1391 O O . VAL A 1 178 ? -10.296 4.648 13.429 1.00 89.25 178 VAL A O 1
ATOM 1394 N N . TYR A 1 179 ? -8.360 4.012 14.369 1.00 94.00 179 TYR A N 1
ATOM 1395 C CA . TYR A 1 179 ? -8.809 2.668 14.713 1.00 94.00 179 TYR A CA 1
ATOM 1396 C C . TYR A 1 179 ? -10.043 2.693 15.617 1.00 94.00 179 TYR A C 1
ATOM 1398 O O . TYR A 1 179 ? -11.042 2.069 15.289 1.00 94.00 179 TYR A O 1
ATOM 1406 N N . GLU A 1 180 ? -10.018 3.447 16.718 1.00 92.56 180 GLU A N 1
ATOM 1407 C CA . GLU A 1 180 ? -11.162 3.577 17.630 1.00 92.56 180 GLU A CA 1
ATOM 1408 C C . GLU A 1 180 ? -12.407 4.101 16.905 1.00 92.56 180 GLU A C 1
ATOM 1410 O O . GLU A 1 180 ? -13.467 3.486 16.989 1.00 92.56 180 GLU A O 1
ATOM 1415 N N . THR A 1 181 ? -12.268 5.192 16.146 1.00 86.56 181 THR A N 1
ATOM 1416 C CA . THR A 1 181 ? -13.384 5.807 15.420 1.00 86.56 181 THR A CA 1
ATOM 1417 C C . THR A 1 181 ? -13.949 4.880 14.343 1.00 86.56 181 THR A C 1
ATOM 1419 O O . THR A 1 181 ? -15.163 4.706 14.268 1.00 86.56 181 THR A O 1
ATOM 1422 N N . VAL A 1 182 ? -13.101 4.237 13.536 1.00 88.69 182 VAL A N 1
ATOM 1423 C CA . VAL A 1 182 ? -13.575 3.308 12.501 1.00 88.69 182 VAL A CA 1
ATOM 1424 C C . VAL A 1 182 ? -14.204 2.075 13.135 1.00 88.69 182 VAL A C 1
ATOM 1426 O O . VAL A 1 182 ? -15.284 1.679 12.717 1.00 88.69 182 VAL A O 1
ATOM 1429 N N . LYS A 1 183 ? -13.599 1.480 14.167 1.00 94.69 183 LYS A N 1
ATOM 1430 C CA . LYS A 1 183 ? -14.136 0.262 14.792 1.00 94.69 183 LYS A CA 1
ATOM 1431 C C . LYS A 1 183 ? -15.435 0.487 15.564 1.00 94.69 183 LYS A C 1
ATOM 1433 O O . LYS A 1 183 ? -16.206 -0.459 15.694 1.00 94.69 183 LYS A O 1
ATOM 1438 N N . GLU A 1 184 ? -15.697 1.701 16.046 1.00 88.94 184 GLU A N 1
ATOM 1439 C CA . GLU A 1 184 ? -16.971 2.065 16.682 1.00 88.94 184 GLU A CA 1
ATOM 1440 C C . GLU A 1 184 ? -18.154 2.010 15.698 1.00 88.94 184 GLU A C 1
ATOM 1442 O O . GLU A 1 184 ? -19.251 1.594 16.072 1.00 88.94 184 GLU A O 1
ATOM 1447 N N . HIS A 1 185 ? -17.932 2.378 14.434 1.00 85.75 185 HIS A N 1
ATOM 1448 C CA . HIS A 1 185 ? -18.995 2.522 13.431 1.00 85.75 185 HIS A CA 1
ATOM 1449 C C . HIS A 1 185 ? -18.979 1.448 12.328 1.00 85.75 185 HIS A C 1
ATOM 1451 O O . HIS A 1 185 ? -20.033 1.080 11.813 1.00 85.75 185 HIS A O 1
ATOM 1457 N N . HIS A 1 186 ? -17.797 0.935 11.990 1.00 87.50 186 HIS A N 1
ATOM 1458 C CA . HIS A 1 186 ? -17.519 -0.063 10.956 1.00 87.50 186 HIS A CA 1
ATOM 1459 C C . HIS A 1 186 ? -16.569 -1.150 11.497 1.00 87.50 186 HIS A C 1
ATOM 1461 O O . HIS A 1 186 ? -15.417 -1.256 11.058 1.00 87.50 186 HIS A O 1
ATOM 1467 N N . PRO A 1 187 ? -17.006 -1.972 12.471 1.00 94.56 187 PRO A N 1
ATOM 1468 C CA . PRO A 1 187 ? -16.159 -3.001 13.083 1.00 94.56 187 PRO A CA 1
ATOM 1469 C C . PRO A 1 187 ? -15.619 -4.031 12.076 1.00 94.56 187 PRO A C 1
ATOM 1471 O O . PRO A 1 187 ? -14.612 -4.688 12.344 1.00 94.56 187 PRO A O 1
ATOM 1474 N N . GLU A 1 188 ? -16.269 -4.172 10.920 1.00 94.00 188 GLU A N 1
ATOM 1475 C CA . GLU A 1 188 ? -15.870 -5.054 9.828 1.00 94.00 188 GLU A CA 1
ATOM 1476 C C . GLU A 1 188 ? -14.737 -4.509 8.948 1.00 94.00 188 GLU A C 1
ATOM 1478 O O . GLU A 1 188 ? -14.110 -5.292 8.235 1.00 94.00 188 GLU A O 1
ATOM 1483 N N . VAL A 1 189 ? -14.477 -3.196 8.964 1.00 95.38 189 VAL A N 1
ATOM 1484 C CA . VAL A 1 189 ? -13.405 -2.586 8.163 1.00 95.38 189 VAL A CA 1
ATOM 1485 C C . VAL A 1 189 ? -12.060 -2.880 8.814 1.00 95.38 189 VAL A C 1
ATOM 1487 O O . VAL A 1 189 ? -11.868 -2.619 10.002 1.00 95.38 189 VAL A O 1
ATOM 1490 N N . ARG A 1 190 ? -11.116 -3.424 8.046 1.00 96.19 190 ARG A N 1
ATOM 1491 C CA . ARG A 1 190 ? -9.748 -3.704 8.485 1.00 96.19 190 ARG A CA 1
ATOM 1492 C C . ARG A 1 190 ? -8.869 -2.471 8.306 1.00 96.19 190 ARG A C 1
ATOM 1494 O O . ARG A 1 190 ? -8.902 -1.815 7.268 1.00 96.19 190 ARG A O 1
ATOM 1501 N N . ILE A 1 191 ? -8.055 -2.190 9.313 1.00 94.44 191 ILE A N 1
ATOM 1502 C CA . ILE A 1 191 ? -7.109 -1.082 9.348 1.00 94.44 191 ILE A CA 1
ATOM 1503 C C . ILE A 1 191 ? -5.702 -1.627 9.133 1.00 94.44 191 ILE A C 1
ATOM 1505 O O . ILE A 1 191 ? -5.151 -2.341 9.975 1.00 94.44 191 ILE A O 1
ATOM 1509 N N . TRP A 1 192 ? -5.113 -1.287 7.996 1.00 92.69 192 TRP A N 1
ATOM 1510 C CA . TRP A 1 192 ? -3.716 -1.555 7.703 1.00 92.69 192 TRP A CA 1
ATOM 1511 C C . TRP A 1 192 ? -2.897 -0.388 8.247 1.00 92.69 192 TRP A C 1
ATOM 1513 O O . TRP A 1 192 ? -3.261 0.779 8.073 1.00 92.69 192 TRP A O 1
ATOM 1523 N N . THR A 1 193 ? -1.783 -0.686 8.916 1.00 87.81 193 THR A N 1
ATOM 1524 C CA . THR A 1 193 ? -0.798 0.363 9.199 1.00 87.81 193 THR A CA 1
ATOM 1525 C C . THR A 1 193 ? -0.274 0.925 7.884 1.00 87.81 193 THR A C 1
ATOM 1527 O O . THR A 1 193 ? -0.379 0.277 6.849 1.00 87.81 193 THR A O 1
ATOM 1530 N N . GLY A 1 194 ? 0.383 2.077 7.927 1.00 77.00 194 GLY A N 1
ATOM 1531 C CA . GLY A 1 194 ? 1.270 2.458 6.849 1.00 77.00 194 GLY A CA 1
ATOM 1532 C C . GLY A 1 194 ? 2.348 1.381 6.688 1.00 77.00 194 GLY A C 1
ATOM 1533 O O . GLY A 1 194 ? 2.789 0.744 7.643 1.00 77.00 194 GLY A O 1
ATOM 1534 N N . GLY A 1 195 ? 2.736 1.132 5.461 1.00 67.31 195 GLY A N 1
ATOM 1535 C CA . GLY A 1 195 ? 3.929 0.424 5.013 1.00 67.31 195 GLY A CA 1
ATOM 1536 C C . GLY A 1 195 ? 5.225 1.058 5.510 1.00 67.31 195 GLY A C 1
ATOM 1537 O O . GLY A 1 195 ? 5.894 1.859 4.859 1.00 67.31 195 GLY A O 1
ATOM 1538 N N . PHE A 1 196 ? 5.659 0.643 6.685 1.00 66.94 196 PHE A N 1
ATOM 1539 C CA . PHE A 1 196 ? 6.947 1.090 7.194 1.00 66.94 196 PHE A CA 1
ATOM 1540 C C . PHE A 1 196 ? 8.099 0.257 6.641 1.00 66.94 196 PHE A C 1
ATOM 1542 O O . PHE A 1 196 ? 7.926 -0.848 6.127 1.00 66.94 196 PHE A O 1
ATOM 1549 N N . GLY A 1 197 ? 9.301 0.820 6.768 1.00 53.91 197 GLY A N 1
ATOM 1550 C CA . GLY A 1 197 ? 10.545 0.093 6.576 1.00 53.91 197 GLY A CA 1
ATOM 1551 C C . GLY A 1 197 ? 10.785 -0.339 5.137 1.00 53.91 197 GLY A C 1
ATOM 1552 O O . GLY A 1 197 ? 10.662 -1.522 4.814 1.00 53.91 197 GLY A O 1
ATOM 1553 N N . HIS A 1 198 ? 11.271 0.588 4.303 1.00 57.28 198 HIS A N 1
ATOM 1554 C CA . HIS A 1 198 ? 12.025 0.195 3.112 1.00 57.28 198 HIS A CA 1
ATOM 1555 C C . HIS A 1 198 ? 13.026 -0.910 3.503 1.00 57.28 198 HIS A C 1
ATOM 1557 O O . HIS A 1 198 ? 13.687 -0.808 4.540 1.00 57.28 198 HIS A O 1
ATOM 1563 N N . ASN A 1 199 ? 13.135 -1.973 2.704 1.00 55.88 199 ASN A N 1
ATOM 1564 C CA . ASN A 1 199 ? 13.938 -3.164 3.027 1.00 55.88 199 ASN A CA 1
ATOM 1565 C C . ASN A 1 199 ? 13.506 -3.928 4.298 1.00 55.88 199 ASN A C 1
ATOM 1567 O O . ASN A 1 199 ? 14.359 -4.523 4.972 1.00 55.88 199 ASN A O 1
ATOM 1571 N N . CYS A 1 200 ? 12.219 -3.897 4.651 1.00 64.38 200 CYS A N 1
ATOM 1572 C CA . CYS A 1 200 ? 11.673 -4.546 5.847 1.00 64.38 200 CYS A CA 1
ATOM 1573 C C . CYS A 1 200 ? 12.379 -4.106 7.141 1.00 64.38 200 CYS A C 1
ATOM 1575 O O . CYS A 1 200 ? 12.662 -4.934 8.012 1.00 64.38 200 CYS A O 1
ATOM 1577 N N . ASP A 1 201 ? 12.739 -2.823 7.250 1.00 64.69 201 ASP A N 1
ATOM 1578 C CA . ASP A 1 201 ? 13.302 -2.290 8.491 1.00 64.69 201 ASP A CA 1
ATOM 1579 C C . ASP A 1 201 ? 12.264 -2.381 9.620 1.00 64.69 201 ASP A C 1
ATOM 1581 O O . ASP A 1 201 ? 11.152 -1.864 9.528 1.00 64.69 201 ASP A O 1
ATOM 1585 N N . CYS A 1 202 ? 12.645 -3.074 10.690 1.00 66.06 202 CYS A N 1
ATOM 1586 C CA . CYS A 1 202 ? 11.786 -3.383 11.823 1.00 66.06 202 CYS A CA 1
ATOM 1587 C C . CYS A 1 202 ? 11.877 -2.338 12.940 1.00 66.06 202 CYS A C 1
ATOM 1589 O O . CYS A 1 202 ? 11.151 -2.464 13.921 1.00 66.06 202 CYS A O 1
ATOM 1591 N N . VAL A 1 203 ? 12.751 -1.328 12.836 1.00 65.81 203 VAL A N 1
ATOM 1592 C CA . VAL A 1 203 ? 12.952 -0.330 13.904 1.00 65.81 203 VAL A CA 1
ATOM 1593 C C . VAL A 1 203 ? 11.656 0.413 14.220 1.00 65.81 203 VAL A C 1
ATOM 1595 O O . VAL A 1 203 ? 11.340 0.626 15.389 1.00 65.81 203 VAL A O 1
ATOM 1598 N N . MET A 1 204 ? 10.883 0.767 13.191 1.00 68.56 204 MET A N 1
ATOM 1599 C CA . MET A 1 204 ? 9.601 1.453 13.361 1.00 68.56 204 MET A CA 1
ATOM 1600 C C . MET A 1 204 ? 8.580 0.564 14.082 1.00 68.56 204 MET A C 1
ATOM 1602 O O . MET A 1 204 ? 7.906 1.012 15.009 1.00 68.56 204 MET A O 1
ATOM 1606 N N . LEU A 1 205 ? 8.531 -0.719 13.724 1.00 72.50 205 LEU A N 1
ATOM 1607 C CA . LEU A 1 205 ? 7.695 -1.696 14.409 1.00 72.50 205 LEU A CA 1
ATOM 1608 C C . LEU A 1 205 ? 8.130 -1.874 15.874 1.00 72.50 205 LEU A C 1
ATOM 1610 O O . LEU A 1 205 ? 7.295 -1.815 16.771 1.00 72.50 205 LEU A O 1
ATOM 1614 N N . GLU A 1 206 ? 9.428 -2.058 16.128 1.00 69.19 206 GLU A N 1
ATOM 1615 C CA . GLU A 1 206 ? 9.975 -2.344 17.459 1.00 69.19 206 GLU A CA 1
ATOM 1616 C C . GLU A 1 206 ? 9.839 -1.168 18.431 1.00 69.19 206 GLU A C 1
ATOM 1618 O O . GLU A 1 206 ? 9.484 -1.377 19.594 1.00 69.19 206 GLU A O 1
ATOM 1623 N N . ARG A 1 207 ? 10.159 0.048 17.971 1.00 67.69 207 ARG A N 1
ATOM 1624 C CA . ARG A 1 207 ? 10.232 1.256 18.809 1.00 67.69 207 ARG A CA 1
ATOM 1625 C C . ARG A 1 207 ? 8.988 2.133 18.729 1.00 67.69 207 ARG A C 1
ATOM 1627 O O . ARG A 1 207 ? 8.799 2.968 19.603 1.00 67.69 207 ARG A O 1
ATOM 1634 N N . GLY A 1 208 ? 8.175 1.968 17.691 1.00 71.44 208 GLY A N 1
ATOM 1635 C CA . GLY A 1 208 ? 6.952 2.727 17.466 1.00 71.44 208 GLY A CA 1
ATOM 1636 C C . GLY A 1 208 ? 5.725 1.894 17.807 1.00 71.44 208 GLY A C 1
ATOM 1637 O O . GLY A 1 208 ? 5.278 1.866 18.954 1.00 71.44 208 GLY A O 1
ATOM 1638 N N . LEU A 1 209 ? 5.198 1.200 16.797 1.00 76.19 209 LEU A N 1
ATOM 1639 C CA . LEU A 1 209 ? 3.914 0.494 16.854 1.00 76.19 209 LEU A CA 1
ATOM 1640 C C . LEU A 1 209 ? 3.793 -0.438 18.061 1.00 76.19 209 LEU A C 1
ATOM 1642 O O . LEU A 1 209 ? 2.847 -0.327 18.834 1.00 76.19 209 LEU A O 1
ATOM 1646 N N . ALA A 1 210 ? 4.780 -1.307 18.275 1.00 74.50 210 ALA A N 1
ATOM 1647 C CA . ALA A 1 210 ? 4.723 -2.311 19.332 1.00 74.50 210 ALA A CA 1
ATOM 1648 C C . ALA A 1 210 ? 4.790 -1.736 20.757 1.00 74.50 210 ALA A C 1
ATOM 1650 O O . ALA A 1 210 ? 4.517 -2.452 21.719 1.00 74.50 210 ALA A O 1
ATOM 1651 N N . VAL A 1 211 ? 5.192 -0.472 20.909 1.00 72.00 211 VAL A N 1
ATOM 1652 C CA . VAL A 1 211 ? 5.261 0.218 22.205 1.00 72.00 211 VAL A CA 1
ATOM 1653 C C . VAL A 1 211 ? 4.032 1.092 22.409 1.00 72.00 211 VAL A C 1
ATOM 1655 O O . VAL A 1 211 ? 3.446 1.102 23.489 1.00 72.00 211 VAL A O 1
ATOM 1658 N N . HIS A 1 212 ? 3.645 1.834 21.377 1.00 78.31 212 HIS A N 1
ATOM 1659 C CA . HIS A 1 212 ? 2.707 2.936 21.518 1.00 78.31 212 HIS A CA 1
ATOM 1660 C C . HIS A 1 212 ? 1.319 2.620 20.958 1.00 78.31 212 HIS A C 1
ATOM 1662 O O . HIS A 1 212 ? 0.342 3.185 21.431 1.00 78.31 212 HIS A O 1
ATOM 1668 N N . SER A 1 213 ? 1.178 1.713 19.996 1.00 83.56 213 SER A N 1
ATOM 1669 C CA . SER A 1 213 ? -0.109 1.379 19.368 1.00 83.56 213 SER A CA 1
ATOM 1670 C C . SER A 1 213 ? -0.264 -0.120 19.043 1.00 83.56 213 SER A C 1
ATOM 1672 O O . SER A 1 213 ? -0.762 -0.458 17.970 1.00 83.56 213 SER A O 1
ATOM 1674 N N . PRO A 1 214 ? 0.090 -1.045 19.963 1.00 85.06 214 PRO A N 1
ATOM 1675 C CA . PRO A 1 214 ? 0.171 -2.480 19.663 1.00 85.06 214 PRO A CA 1
ATOM 1676 C C . PRO A 1 214 ? -1.155 -3.135 19.255 1.00 85.06 214 PRO A C 1
ATOM 1678 O O . PRO A 1 214 ? -1.158 -4.247 18.742 1.00 85.06 214 PRO A O 1
ATOM 1681 N N . GLU A 1 215 ? -2.284 -2.480 19.515 1.00 90.75 215 GLU A N 1
ATOM 1682 C CA . GLU A 1 215 ? -3.622 -3.030 19.281 1.00 90.75 215 GLU A CA 1
ATOM 1683 C C . GLU A 1 215 ? -4.465 -2.176 18.328 1.00 90.75 215 GLU A C 1
ATOM 1685 O O . GLU A 1 215 ? -5.619 -2.502 18.081 1.00 90.75 215 GLU A O 1
ATOM 1690 N N . ALA A 1 216 ? -3.914 -1.071 17.819 1.00 91.56 216 ALA A N 1
ATOM 1691 C CA . ALA A 1 216 ? -4.656 -0.073 17.052 1.00 91.56 216 ALA A CA 1
ATOM 1692 C C . ALA A 1 216 ? -4.603 -0.312 15.534 1.00 91.56 216 ALA A C 1
ATOM 1694 O O . ALA A 1 216 ? -4.580 0.626 14.749 1.00 91.56 216 ALA A O 1
ATOM 1695 N N . PHE A 1 217 ? -4.525 -1.565 15.105 1.00 93.62 217 PHE A N 1
ATOM 1696 C CA . PHE A 1 217 ? -4.563 -1.935 13.693 1.00 93.62 217 PHE A CA 1
ATOM 1697 C C . PHE A 1 217 ? -5.092 -3.363 13.551 1.00 93.62 217 PHE A C 1
ATOM 1699 O O . PHE A 1 217 ? -5.330 -4.046 14.543 1.00 93.62 217 PHE A O 1
ATOM 1706 N N . ASP A 1 218 ? -5.292 -3.833 12.329 1.00 95.75 218 ASP A N 1
ATOM 1707 C CA . ASP A 1 218 ? -5.625 -5.230 12.038 1.00 95.75 218 ASP A CA 1
ATOM 1708 C C . ASP A 1 218 ? -4.503 -5.911 11.254 1.00 95.75 218 ASP A C 1
ATOM 1710 O O . ASP A 1 218 ? -4.263 -7.099 11.440 1.00 95.75 218 ASP A O 1
ATOM 1714 N N . VAL A 1 219 ? -3.789 -5.159 10.409 1.00 93.50 219 VAL A N 1
ATOM 1715 C CA . VAL A 1 219 ? -2.737 -5.678 9.528 1.00 93.50 219 VAL A CA 1
ATOM 1716 C C . VAL A 1 219 ? -1.496 -4.790 9.616 1.00 93.50 219 VAL A C 1
ATOM 1718 O O . VAL A 1 219 ? -1.579 -3.574 9.444 1.00 93.50 219 VAL A O 1
ATOM 1721 N N . CYS A 1 220 ? -0.330 -5.385 9.885 1.00 90.94 220 CYS A N 1
ATOM 1722 C CA . CYS A 1 220 ? 0.945 -4.674 9.814 1.00 90.94 220 CYS A CA 1
ATOM 1723 C C . CYS A 1 220 ? 1.396 -4.616 8.355 1.00 90.94 220 CYS A C 1
ATOM 1725 O O . CYS A 1 220 ? 1.809 -5.628 7.783 1.00 90.94 220 CYS A O 1
ATOM 1727 N N . ASN A 1 221 ? 1.315 -3.441 7.749 1.00 89.50 221 ASN A N 1
ATOM 1728 C CA . ASN A 1 221 ? 1.755 -3.255 6.381 1.00 89.50 221 ASN A CA 1
ATOM 1729 C C . ASN A 1 221 ? 3.254 -2.933 6.321 1.00 89.50 221 ASN A C 1
ATOM 1731 O O . ASN A 1 221 ? 3.768 -2.155 7.127 1.00 89.50 221 ASN A O 1
ATOM 1735 N N . LEU A 1 222 ? 3.959 -3.502 5.345 1.00 86.12 222 LEU A N 1
ATOM 1736 C CA . LEU A 1 222 ? 5.365 -3.218 5.053 1.00 86.12 222 LEU A CA 1
ATOM 1737 C C . LEU A 1 222 ? 5.540 -2.953 3.558 1.00 86.12 222 LEU A C 1
ATOM 1739 O O . LEU A 1 222 ? 4.870 -3.571 2.738 1.00 86.12 222 LEU A O 1
ATOM 1743 N N . HIS A 1 223 ? 6.473 -2.072 3.189 1.00 82.69 223 HIS A N 1
ATOM 1744 C CA . HIS A 1 223 ? 6.774 -1.750 1.785 1.00 82.69 223 HIS A CA 1
ATOM 1745 C C . HIS A 1 223 ? 8.148 -2.286 1.363 1.00 82.69 223 HIS A C 1
ATOM 1747 O O . HIS A 1 223 ? 9.139 -1.542 1.334 1.00 82.69 223 HIS A O 1
ATOM 1753 N N . PRO A 1 224 ? 8.264 -3.594 1.061 1.00 80.69 224 PRO A N 1
ATOM 1754 C CA . PRO A 1 224 ? 9.513 -4.202 0.634 1.00 80.69 224 PRO A CA 1
ATOM 1755 C C . PRO A 1 224 ? 9.840 -3.804 -0.809 1.00 80.69 224 PRO A C 1
ATOM 1757 O O . PRO A 1 224 ? 9.619 -4.547 -1.764 1.00 80.69 224 PRO A O 1
ATOM 1760 N N . PHE A 1 225 ? 10.423 -2.622 -0.959 1.00 79.75 225 PHE A N 1
ATOM 1761 C CA . PHE A 1 225 ? 11.201 -2.275 -2.138 1.00 79.75 225 PHE A CA 1
ATOM 1762 C C . PHE A 1 225 ? 12.616 -2.798 -1.941 1.00 79.75 225 PHE A C 1
ATOM 1764 O O . PHE A 1 225 ? 13.278 -2.384 -0.991 1.00 79.75 225 PHE A O 1
ATOM 1771 N N . LEU A 1 226 ? 13.083 -3.705 -2.802 1.00 75.81 226 LEU A N 1
ATOM 1772 C CA . LEU A 1 226 ? 14.455 -4.209 -2.721 1.00 75.81 226 LEU A CA 1
ATOM 1773 C C . LEU A 1 226 ? 15.432 -3.109 -3.156 1.00 75.81 226 LEU A C 1
ATOM 1775 O O . LEU A 1 226 ? 15.729 -2.948 -4.339 1.00 75.81 226 LEU A O 1
ATOM 1779 N N . MET A 1 227 ? 15.937 -2.340 -2.187 1.00 63.50 227 MET A N 1
ATOM 1780 C CA . MET A 1 227 ? 16.996 -1.363 -2.413 1.00 63.50 227 MET A CA 1
ATOM 1781 C C . MET A 1 227 ? 18.352 -1.987 -2.123 1.00 63.50 227 MET A C 1
ATOM 1783 O O . MET A 1 227 ? 18.678 -2.271 -0.973 1.00 63.50 227 MET A O 1
ATOM 1787 N N . THR A 1 228 ? 19.230 -2.032 -3.115 1.00 50.66 228 THR A N 1
ATOM 1788 C CA . THR A 1 228 ? 20.661 -1.975 -2.818 1.00 50.66 228 THR A CA 1
ATOM 1789 C C . THR A 1 228 ? 21.038 -0.499 -2.691 1.00 50.66 228 THR A C 1
ATOM 1791 O O . THR A 1 228 ? 21.532 0.115 -3.638 1.00 50.66 228 THR A O 1
ATOM 1794 N N . THR A 1 229 ? 20.782 0.132 -1.543 1.00 45.16 229 THR A N 1
ATOM 1795 C CA . THR A 1 229 ? 21.603 1.305 -1.204 1.00 45.16 229 THR A CA 1
ATOM 1796 C C . THR A 1 229 ? 23.044 0.799 -1.120 1.00 45.16 229 THR A C 1
ATOM 1798 O O . THR A 1 229 ? 23.259 -0.368 -0.798 1.00 45.16 229 THR A O 1
ATOM 1801 N N . GLY A 1 230 ? 24.041 1.607 -1.487 1.00 41.97 230 GLY A N 1
ATOM 1802 C CA . GLY A 1 230 ? 25.414 1.147 -1.768 1.00 41.97 230 GLY A CA 1
ATOM 1803 C C . GLY A 1 230 ? 26.164 0.382 -0.659 1.00 41.97 230 GLY A C 1
ATOM 1804 O O . GLY A 1 230 ? 27.333 0.069 -0.853 1.00 41.97 230 GLY A O 1
ATOM 1805 N N . HIS A 1 231 ? 25.511 0.080 0.464 1.00 39.75 231 HIS A N 1
ATOM 1806 C CA . HIS A 1 231 ? 26.041 -0.573 1.654 1.00 39.75 231 HIS A CA 1
ATOM 1807 C C . HIS A 1 231 ? 25.319 -1.874 2.052 1.00 39.75 231 HIS A C 1
ATOM 1809 O O . HIS A 1 231 ? 25.793 -2.543 2.964 1.00 39.75 231 HIS A O 1
ATOM 1815 N N . ILE A 1 232 ? 24.194 -2.243 1.422 1.00 44.09 232 ILE A N 1
ATOM 1816 C CA . ILE A 1 232 ? 23.439 -3.454 1.783 1.00 44.09 232 ILE A CA 1
ATOM 1817 C C . ILE A 1 232 ? 23.155 -4.260 0.518 1.00 44.09 232 ILE A C 1
ATOM 1819 O O . ILE A 1 232 ? 22.288 -3.902 -0.279 1.00 44.09 232 ILE A O 1
ATOM 1823 N N . ASP A 1 233 ? 23.870 -5.369 0.357 1.00 52.50 233 ASP A N 1
ATOM 1824 C CA . ASP A 1 233 ? 23.420 -6.443 -0.518 1.00 52.50 233 ASP A CA 1
ATOM 1825 C C . ASP A 1 233 ? 22.268 -7.146 0.206 1.00 52.50 233 ASP A C 1
ATOM 1827 O O . ASP A 1 233 ? 22.465 -7.841 1.203 1.00 52.50 233 ASP A O 1
ATOM 1831 N N . ILE A 1 234 ? 21.032 -6.891 -0.229 1.00 62.22 234 ILE A N 1
ATOM 1832 C CA . ILE A 1 234 ? 19.887 -7.657 0.260 1.00 62.22 234 ILE A CA 1
ATOM 1833 C C . ILE A 1 234 ? 19.924 -8.996 -0.455 1.00 62.22 234 ILE A C 1
ATOM 1835 O O . ILE A 1 234 ? 19.553 -9.111 -1.623 1.00 62.22 234 ILE A O 1
ATOM 1839 N N . ASP A 1 235 ? 20.403 -10.002 0.258 1.00 72.25 235 ASP A N 1
ATOM 1840 C CA . ASP A 1 235 ? 20.179 -11.390 -0.092 1.00 72.25 235 ASP A CA 1
ATOM 1841 C C . ASP A 1 235 ? 18.933 -11.934 0.622 1.00 72.25 235 ASP A C 1
ATOM 1843 O O . ASP A 1 235 ? 18.309 -11.291 1.480 1.00 72.25 235 ASP A O 1
ATOM 1847 N N . ARG A 1 236 ? 18.562 -13.153 0.233 1.00 80.81 236 ARG A N 1
ATOM 1848 C CA . ARG A 1 236 ? 17.435 -13.880 0.809 1.00 80.81 236 ARG A CA 1
ATOM 1849 C C . ARG A 1 236 ? 17.551 -13.995 2.332 1.00 80.81 236 ARG A C 1
ATOM 1851 O O . ARG A 1 236 ? 16.562 -13.805 3.031 1.00 80.81 236 ARG A O 1
ATOM 1858 N N . GLU A 1 237 ? 18.738 -14.301 2.851 1.00 79.88 237 GLU A N 1
ATOM 1859 C CA . GLU A 1 237 ? 18.947 -14.588 4.273 1.00 79.88 237 GLU A CA 1
ATOM 1860 C C . GLU A 1 237 ? 18.749 -13.344 5.145 1.00 79.88 237 GLU A C 1
ATOM 1862 O O . GLU A 1 237 ? 18.064 -13.405 6.176 1.00 79.88 237 GLU A O 1
ATOM 1867 N N . SER A 1 238 ? 19.288 -12.205 4.711 1.00 77.62 238 SER A N 1
ATOM 1868 C CA . SER A 1 238 ? 19.121 -10.908 5.365 1.00 77.62 238 SER A CA 1
ATOM 1869 C C . SER A 1 238 ? 17.646 -10.507 5.423 1.00 77.62 238 SER A C 1
ATOM 1871 O O . SER A 1 238 ? 17.132 -10.187 6.501 1.00 77.62 238 SER A O 1
ATOM 1873 N N . LEU A 1 239 ? 16.925 -10.615 4.300 1.00 80.69 239 LEU A N 1
ATOM 1874 C CA . LEU A 1 239 ? 15.493 -10.313 4.238 1.00 80.69 239 LEU A CA 1
ATOM 1875 C C . LEU A 1 239 ? 14.672 -11.245 5.144 1.00 80.69 239 LEU A C 1
ATOM 1877 O O . LEU A 1 239 ? 13.888 -10.778 5.973 1.00 80.69 239 LEU A O 1
ATOM 1881 N N . SER A 1 240 ? 14.898 -12.559 5.048 1.00 83.19 240 SER A N 1
ATOM 1882 C CA . SER A 1 240 ? 14.223 -13.553 5.888 1.00 83.19 240 SER A CA 1
ATOM 1883 C C . SER A 1 240 ? 14.501 -13.337 7.376 1.00 83.19 240 SER A C 1
ATOM 1885 O O . SER A 1 240 ? 13.632 -13.587 8.210 1.00 83.19 240 SER A O 1
ATOM 1887 N N . THR A 1 241 ? 15.707 -12.899 7.748 1.00 80.88 241 THR A N 1
ATOM 1888 C CA . THR A 1 241 ? 16.058 -12.612 9.147 1.00 80.88 241 THR A CA 1
ATOM 1889 C C . THR A 1 241 ? 15.286 -11.411 9.679 1.00 80.88 241 THR A C 1
ATOM 1891 O O . THR A 1 241 ? 14.709 -11.500 10.764 1.00 80.88 241 THR A O 1
ATOM 1894 N N . ARG A 1 242 ? 15.217 -10.319 8.908 1.00 80.56 242 ARG A N 1
ATOM 1895 C CA . ARG A 1 242 ? 14.451 -9.118 9.275 1.00 80.56 242 ARG A CA 1
ATOM 1896 C C . ARG A 1 242 ? 12.978 -9.448 9.489 1.00 80.56 242 ARG A C 1
ATOM 1898 O O . ARG A 1 242 ? 12.435 -9.171 10.553 1.00 80.56 242 ARG A O 1
ATOM 1905 N N . LEU A 1 243 ? 12.362 -10.154 8.547 1.00 85.88 243 LEU A N 1
ATOM 1906 C CA . LEU A 1 243 ? 10.954 -10.536 8.663 1.00 85.88 243 LEU A CA 1
ATOM 1907 C C . LEU A 1 243 ? 10.684 -11.493 9.833 1.00 85.88 243 LEU A C 1
ATOM 1909 O O . LEU A 1 243 ? 9.677 -11.350 10.520 1.00 85.88 243 LEU A O 1
ATOM 1913 N N . ARG A 1 244 ? 11.609 -12.412 10.145 1.00 83.31 244 ARG A N 1
ATOM 1914 C CA . ARG A 1 244 ? 11.518 -13.243 11.361 1.00 83.31 244 ARG A CA 1
ATOM 1915 C C . ARG A 1 244 ? 11.608 -12.424 12.650 1.00 83.31 244 ARG A C 1
ATOM 1917 O O . ARG A 1 244 ? 11.000 -12.794 13.653 1.00 83.31 244 ARG A O 1
ATOM 1924 N N . VAL A 1 245 ? 12.389 -11.343 12.675 1.00 82.00 245 VAL A N 1
ATOM 1925 C CA . VAL A 1 245 ? 12.411 -10.407 13.813 1.00 82.00 245 VAL A CA 1
ATOM 1926 C C . VAL A 1 245 ? 11.073 -9.678 13.911 1.00 82.00 245 VAL A C 1
ATOM 1928 O O . VAL A 1 245 ? 10.470 -9.697 14.981 1.00 82.00 245 VAL A O 1
ATOM 1931 N N . ALA A 1 246 ? 10.573 -9.126 12.802 1.00 83.94 246 ALA A N 1
ATOM 1932 C CA . ALA A 1 246 ? 9.280 -8.448 12.761 1.00 83.94 246 ALA A CA 1
ATOM 1933 C C . ALA A 1 246 ? 8.140 -9.351 13.258 1.00 83.94 246 ALA A C 1
ATOM 1935 O O . ALA A 1 246 ? 7.371 -8.951 14.129 1.00 83.94 246 ALA A O 1
ATOM 1936 N N . ARG A 1 247 ? 8.064 -10.594 12.760 1.00 87.00 247 ARG A N 1
ATOM 1937 C CA . ARG A 1 247 ? 7.039 -11.575 13.152 1.00 87.00 247 ARG A CA 1
ATOM 1938 C C . ARG A 1 247 ? 7.037 -11.812 14.659 1.00 87.00 247 ARG A C 1
ATOM 1940 O O . ARG A 1 247 ? 5.995 -11.707 15.295 1.00 87.00 247 ARG A O 1
ATOM 1947 N N . ARG A 1 248 ? 8.220 -12.031 15.245 1.00 83.56 248 ARG A N 1
ATOM 1948 C CA . ARG A 1 248 ? 8.370 -12.207 16.699 1.00 83.56 248 ARG A CA 1
ATOM 1949 C C . ARG A 1 248 ? 7.891 -10.992 17.489 1.00 83.56 248 ARG A C 1
ATOM 1951 O O . ARG A 1 248 ? 7.327 -11.169 18.563 1.00 83.56 248 ARG A O 1
ATOM 1958 N N . ILE A 1 249 ? 8.114 -9.777 16.984 1.00 83.81 249 ILE A N 1
ATOM 1959 C CA . ILE A 1 249 ? 7.617 -8.558 17.632 1.00 83.81 249 ILE A CA 1
ATOM 1960 C C . ILE A 1 249 ? 6.089 -8.523 17.594 1.00 83.81 249 ILE A C 1
ATOM 1962 O O . ILE A 1 249 ? 5.480 -8.310 18.638 1.00 83.81 249 ILE A O 1
ATOM 1966 N N . LEU A 1 250 ? 5.471 -8.777 16.438 1.00 85.81 250 LEU A N 1
ATOM 1967 C CA . LEU A 1 250 ? 4.011 -8.793 16.320 1.00 85.81 250 LEU A CA 1
ATOM 1968 C C . LEU A 1 250 ? 3.369 -9.876 17.194 1.00 85.81 250 LEU A C 1
ATOM 1970 O O . LEU A 1 250 ? 2.383 -9.602 17.873 1.00 85.81 250 LEU A O 1
ATOM 1974 N N . ASP A 1 251 ? 3.947 -11.076 17.239 1.00 84.50 251 ASP A N 1
ATOM 1975 C CA . ASP A 1 251 ? 3.454 -12.167 18.091 1.00 84.50 251 ASP A CA 1
ATOM 1976 C C . ASP A 1 251 ? 3.533 -11.810 19.575 1.00 84.50 251 ASP A C 1
ATOM 1978 O O . ASP A 1 251 ? 2.595 -12.058 20.329 1.00 84.50 251 ASP A O 1
ATOM 1982 N N . ALA A 1 252 ? 4.648 -11.210 19.999 1.00 80.69 252 ALA A N 1
ATOM 1983 C CA . ALA A 1 252 ? 4.886 -10.910 21.405 1.00 80.69 252 ALA A CA 1
ATOM 1984 C C . ALA A 1 252 ? 4.163 -9.648 21.891 1.00 80.69 252 ALA A C 1
ATOM 1986 O O . ALA A 1 252 ? 3.813 -9.568 23.067 1.00 80.69 252 ALA A O 1
ATOM 1987 N N . LYS A 1 253 ? 4.003 -8.641 21.025 1.00 84.19 253 LYS A N 1
ATOM 1988 C CA . LYS A 1 253 ? 3.585 -7.294 21.433 1.00 84.19 253 LYS A CA 1
ATOM 1989 C C . LYS A 1 253 ? 2.320 -6.800 20.750 1.00 84.19 253 LYS A C 1
ATOM 1991 O O . LYS A 1 253 ? 1.664 -5.951 21.328 1.00 84.19 253 LYS A O 1
ATOM 1996 N N . CYS A 1 254 ? 1.956 -7.329 19.584 1.00 85.12 254 CYS A N 1
ATOM 1997 C CA . CYS A 1 254 ? 0.857 -6.807 18.769 1.00 85.12 254 CYS A CA 1
ATOM 1998 C C . CYS A 1 254 ? -0.186 -7.895 18.449 1.00 85.12 254 CYS A C 1
ATOM 2000 O O . CYS A 1 254 ? -0.616 -8.072 17.313 1.00 85.12 254 CYS A O 1
ATOM 2002 N N . LYS A 1 255 ? -0.538 -8.712 19.452 1.00 89.62 255 LYS A N 1
ATOM 2003 C CA . LYS A 1 255 ? -1.581 -9.760 19.372 1.00 89.62 255 LYS A CA 1
ATOM 2004 C C . LYS A 1 255 ? -1.449 -10.748 18.200 1.00 89.62 255 LYS A C 1
ATOM 2006 O O . LYS A 1 255 ? -2.426 -11.396 17.834 1.00 89.62 255 LYS A O 1
ATOM 2011 N N . GLY A 1 256 ? -0.266 -10.884 17.606 1.00 87.88 256 GLY A N 1
ATOM 2012 C CA . GLY A 1 256 ? -0.068 -11.761 16.459 1.00 87.88 256 GLY A CA 1
ATOM 2013 C C . GLY A 1 256 ? -0.693 -11.266 15.150 1.00 87.88 256 GLY A C 1
ATOM 2014 O O . GLY A 1 256 ? -0.898 -12.087 14.261 1.00 87.88 256 GLY A O 1
ATOM 2015 N N . GLN A 1 257 ? -0.956 -9.962 14.983 1.00 92.00 257 GLN A N 1
ATOM 2016 C CA . GLN A 1 257 ? -1.518 -9.412 13.735 1.00 92.00 257 GLN A CA 1
ATOM 2017 C C . GLN A 1 257 ? -0.725 -9.860 12.486 1.00 92.00 257 GLN A C 1
ATOM 2019 O O . GLN A 1 257 ? 0.504 -9.996 12.564 1.00 92.00 257 GLN A O 1
ATOM 2024 N N . PRO A 1 258 ? -1.384 -10.129 11.343 1.00 92.75 258 PRO A N 1
ATOM 2025 C CA . PRO A 1 258 ? -0.732 -10.556 10.104 1.00 92.75 258 PRO A CA 1
ATOM 2026 C C . PRO A 1 258 ? 0.095 -9.441 9.447 1.00 92.75 258 PRO A C 1
ATOM 2028 O O . PRO A 1 258 ? -0.012 -8.265 9.799 1.00 92.75 258 PRO A O 1
ATOM 2031 N N . PHE A 1 259 ? 0.914 -9.834 8.466 1.00 90.56 259 PHE A N 1
ATOM 2032 C CA . PHE A 1 259 ? 1.603 -8.903 7.571 1.00 90.56 259 PHE A CA 1
ATOM 2033 C C . PHE A 1 259 ? 0.862 -8.736 6.251 1.00 90.56 259 PHE A C 1
ATOM 2035 O O . PHE A 1 259 ? 0.394 -9.724 5.690 1.00 90.56 259 PHE A O 1
ATOM 2042 N N . ALA A 1 260 ? 0.900 -7.536 5.686 1.00 91.69 260 ALA A N 1
ATOM 2043 C CA . ALA A 1 260 ? 0.636 -7.311 4.272 1.00 91.69 260 ALA A CA 1
ATOM 2044 C C . ALA A 1 260 ? 1.685 -6.372 3.669 1.00 91.69 260 ALA A C 1
ATOM 2046 O O . ALA A 1 260 ? 2.510 -5.791 4.375 1.00 91.69 260 ALA A O 1
ATOM 2047 N N . ALA A 1 261 ? 1.671 -6.259 2.347 1.00 90.25 261 ALA A N 1
ATOM 2048 C CA . ALA A 1 261 ? 2.379 -5.215 1.636 1.00 90.25 261 ALA A CA 1
ATOM 2049 C C . ALA A 1 261 ? 1.448 -4.572 0.617 1.00 90.25 261 ALA A C 1
ATOM 2051 O O . ALA A 1 261 ? 1.115 -5.197 -0.384 1.00 90.25 261 ALA A O 1
ATOM 2052 N N . SER A 1 262 ? 1.058 -3.322 0.832 1.00 88.44 262 SER A N 1
ATOM 2053 C CA . SER A 1 262 ? 0.299 -2.540 -0.148 1.00 88.44 262 SER A CA 1
ATOM 2054 C C . SER A 1 262 ? 1.180 -1.980 -1.267 1.00 88.44 262 SER A C 1
ATOM 2056 O O . SER A 1 262 ? 0.655 -1.497 -2.264 1.00 88.44 262 SER A O 1
ATOM 2058 N N . GLY A 1 263 ? 2.507 -2.112 -1.158 1.00 87.75 263 GLY A N 1
ATOM 2059 C CA . GLY A 1 263 ? 3.469 -1.791 -2.207 1.00 87.75 263 GLY A CA 1
ATOM 2060 C C . GLY A 1 263 ? 4.716 -2.671 -2.125 1.00 87.75 263 GLY A C 1
ATOM 2061 O O . GLY A 1 263 ? 5.450 -2.645 -1.139 1.00 87.75 263 GLY A O 1
ATOM 2062 N N . VAL A 1 264 ? 4.969 -3.447 -3.177 1.00 88.12 264 VAL A N 1
ATOM 2063 C CA . VAL A 1 264 ? 6.162 -4.290 -3.342 1.00 88.12 264 VAL A CA 1
ATOM 2064 C C . VAL A 1 264 ? 6.790 -3.982 -4.686 1.00 88.12 264 VAL A C 1
ATOM 2066 O O . VAL A 1 264 ? 6.085 -3.973 -5.694 1.00 88.12 264 VAL A O 1
ATOM 2069 N N . GLY A 1 265 ? 8.105 -3.768 -4.722 1.00 87.50 265 GLY A N 1
ATOM 2070 C CA . GLY A 1 265 ? 8.767 -3.351 -5.951 1.00 87.50 265 GLY A CA 1
ATOM 2071 C C . GLY A 1 265 ? 10.217 -3.792 -6.071 1.00 87.50 265 GLY A C 1
ATOM 2072 O O . GLY A 1 265 ? 10.988 -3.765 -5.108 1.00 87.50 265 GLY A O 1
ATOM 2073 N N . ILE A 1 266 ? 10.595 -4.151 -7.294 1.00 88.75 266 ILE A N 1
ATOM 2074 C CA . ILE A 1 266 ? 11.977 -4.397 -7.694 1.00 88.75 266 ILE A CA 1
ATOM 2075 C C . ILE A 1 266 ? 12.260 -3.488 -8.894 1.00 88.75 266 ILE A C 1
ATOM 2077 O O . ILE A 1 266 ? 11.691 -3.722 -9.963 1.00 88.75 266 ILE A O 1
ATOM 2081 N N . PRO A 1 267 ? 13.093 -2.441 -8.747 1.00 88.25 267 PRO A N 1
ATOM 2082 C CA . PRO A 1 267 ? 13.380 -1.537 -9.850 1.00 88.25 267 PRO A CA 1
ATOM 2083 C C . PRO A 1 267 ? 14.091 -2.290 -10.978 1.00 88.25 267 PRO A C 1
ATOM 2085 O O . PRO A 1 267 ? 15.091 -2.972 -10.743 1.00 88.25 267 PRO A O 1
ATOM 2088 N N . THR A 1 268 ? 13.589 -2.159 -12.202 1.00 89.44 268 THR A N 1
ATOM 2089 C CA . THR A 1 268 ? 14.072 -2.876 -13.390 1.00 89.44 268 THR A CA 1
ATOM 2090 C C . THR A 1 268 ? 14.227 -1.937 -14.579 1.00 89.44 268 THR A C 1
ATOM 2092 O O . THR A 1 268 ? 13.524 -0.934 -14.671 1.00 89.44 268 THR A O 1
ATOM 2095 N N . LEU A 1 269 ? 15.177 -2.225 -15.471 1.00 86.50 269 LEU A N 1
ATOM 2096 C CA . LEU A 1 269 ? 15.413 -1.430 -16.676 1.00 86.50 269 LEU A CA 1
ATOM 2097 C C . LEU A 1 269 ? 15.595 -2.306 -17.932 1.00 86.50 269 LEU A C 1
ATOM 2099 O O . LEU A 1 269 ? 16.215 -3.376 -17.843 1.00 86.50 269 LEU A O 1
ATOM 2103 N N . PRO A 1 270 ? 15.175 -1.814 -19.114 1.00 79.88 270 PRO A N 1
ATOM 2104 C CA . PRO A 1 270 ? 15.261 -2.543 -20.377 1.00 79.88 270 PRO A CA 1
ATOM 2105 C C . PRO A 1 270 ? 16.644 -2.381 -21.035 1.00 79.88 270 PRO A C 1
ATOM 2107 O O . PRO A 1 270 ? 16.764 -1.799 -22.112 1.00 79.88 270 PRO A O 1
ATOM 2110 N N . PHE A 1 271 ? 17.723 -2.851 -20.399 1.00 72.38 271 PHE A N 1
ATOM 2111 C CA . PHE A 1 271 ? 19.082 -2.715 -20.952 1.00 72.38 271 PHE A CA 1
ATOM 2112 C C . PHE A 1 271 ? 19.932 -3.984 -20.823 1.00 72.38 271 PHE A C 1
ATOM 2114 O O . PHE A 1 271 ? 19.624 -4.895 -20.058 1.00 72.38 271 PHE A O 1
ATOM 2121 N N . GLY A 1 272 ? 21.018 -4.017 -21.607 1.00 63.50 272 GLY A N 1
ATOM 2122 C CA . GLY A 1 272 ? 22.019 -5.086 -21.625 1.00 63.50 272 GLY A CA 1
ATOM 2123 C C . GLY A 1 272 ? 22.873 -5.171 -20.349 1.00 63.50 272 GLY A C 1
ATOM 2124 O O . GLY A 1 272 ? 22.536 -4.563 -19.329 1.00 63.50 272 GLY A O 1
ATOM 2125 N N . PRO A 1 273 ? 23.984 -5.931 -20.379 1.00 62.44 273 PRO A N 1
ATOM 2126 C CA . PRO A 1 273 ? 24.763 -6.208 -19.183 1.00 62.44 273 PRO A CA 1
ATOM 2127 C C . PRO A 1 273 ? 25.283 -4.907 -18.544 1.00 62.44 273 PRO A C 1
ATOM 2129 O O . PRO A 1 273 ? 25.814 -4.044 -19.250 1.00 62.44 273 PRO A O 1
ATOM 2132 N N . PRO A 1 274 ? 25.131 -4.753 -17.222 1.00 66.94 274 PRO A N 1
ATOM 2133 C CA . PRO A 1 274 ? 25.610 -3.589 -16.486 1.00 66.94 274 PRO A CA 1
ATOM 2134 C C . PRO A 1 274 ? 27.126 -3.376 -16.618 1.00 66.94 274 PRO A C 1
ATOM 2136 O O . PRO A 1 274 ? 27.884 -4.338 -16.774 1.00 66.94 274 PRO A O 1
ATOM 2139 N N . PRO A 1 275 ? 27.615 -2.121 -16.534 1.00 65.25 275 PRO A N 1
ATOM 2140 C CA . PRO A 1 275 ? 29.043 -1.850 -16.501 1.00 65.25 275 PRO A CA 1
ATOM 2141 C C . PRO A 1 275 ? 29.660 -2.536 -15.283 1.00 65.25 275 PRO A C 1
ATOM 2143 O O . PRO A 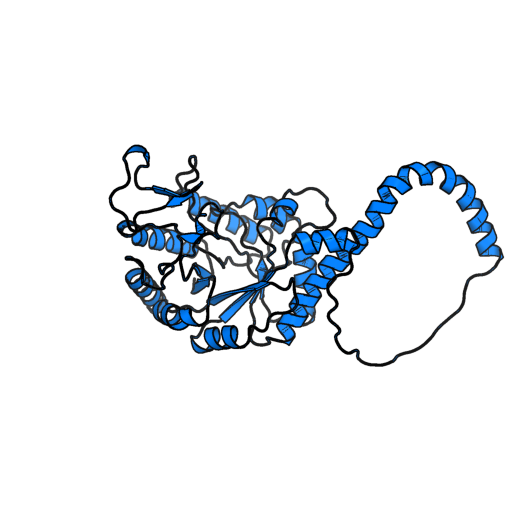1 275 ? 29.077 -2.507 -14.201 1.00 65.25 275 PRO A O 1
ATOM 2146 N N . ALA A 1 276 ? 30.875 -3.074 -15.421 1.00 67.88 276 ALA A N 1
ATOM 2147 C CA . ALA A 1 276 ? 31.540 -3.849 -14.366 1.00 67.88 276 ALA A CA 1
ATOM 2148 C C . ALA A 1 276 ? 31.573 -3.148 -12.990 1.00 67.88 276 ALA A C 1
ATOM 2150 O O . ALA A 1 276 ? 31.462 -3.806 -11.958 1.00 67.88 276 ALA A O 1
ATOM 2151 N N . ALA A 1 277 ? 31.664 -1.812 -12.965 1.00 66.75 277 ALA A N 1
ATOM 2152 C CA . ALA A 1 277 ? 31.654 -1.009 -11.738 1.00 66.75 277 ALA A CA 1
ATOM 2153 C C . ALA A 1 277 ? 30.340 -1.089 -10.934 1.00 66.75 277 ALA A C 1
ATOM 2155 O O . ALA A 1 277 ? 30.328 -0.760 -9.750 1.00 66.75 277 ALA A O 1
ATOM 2156 N N . TYR A 1 278 ? 29.241 -1.511 -11.560 1.00 60.84 278 TYR A N 1
ATOM 2157 C CA . TYR A 1 278 ? 27.928 -1.639 -10.932 1.00 60.84 278 TYR A CA 1
ATOM 2158 C C . TYR A 1 278 ? 27.505 -3.102 -10.706 1.00 60.84 278 TYR A C 1
ATOM 2160 O O . TYR A 1 278 ? 26.404 -3.361 -10.212 1.00 60.84 278 TYR A O 1
ATOM 2168 N N . GLY A 1 279 ? 28.390 -4.068 -10.988 1.00 72.94 279 GLY A N 1
ATOM 2169 C CA . GLY A 1 279 ? 28.080 -5.492 -10.847 1.00 72.94 279 GLY A CA 1
ATOM 2170 C C . GLY A 1 279 ? 26.895 -5.866 -11.730 1.00 72.94 279 GLY A C 1
ATOM 2171 O O . GLY A 1 279 ? 26.889 -5.472 -12.881 1.00 72.94 279 GLY A O 1
ATOM 2172 N N . ARG A 1 280 ? 25.899 -6.581 -11.188 1.00 71.81 280 ARG A N 1
ATOM 2173 C CA . ARG A 1 280 ? 24.641 -6.961 -11.872 1.00 71.81 280 ARG A CA 1
ATOM 2174 C C . ARG A 1 280 ? 23.524 -5.906 -11.811 1.00 71.81 280 ARG A C 1
ATOM 2176 O O . ARG A 1 280 ? 22.405 -6.179 -12.222 1.00 71.81 280 ARG A O 1
ATOM 2183 N N . PHE A 1 281 ? 23.795 -4.720 -11.273 1.00 71.94 281 PHE A N 1
ATOM 2184 C CA . PHE A 1 281 ? 22.787 -3.674 -11.114 1.00 71.94 281 PHE A CA 1
ATOM 2185 C C . PHE A 1 281 ? 23.151 -2.412 -11.904 1.00 71.94 281 PHE A C 1
ATOM 2187 O O . PHE A 1 281 ? 24.307 -2.183 -12.235 1.00 71.94 281 PHE A O 1
ATOM 2194 N N . TRP A 1 282 ? 22.172 -1.552 -12.161 1.00 73.62 282 TRP A N 1
ATOM 2195 C CA . TRP A 1 282 ? 22.323 -0.233 -12.779 1.00 73.62 282 TRP A CA 1
ATOM 2196 C C . TRP A 1 282 ? 21.977 0.865 -11.785 1.00 73.62 282 TRP A C 1
ATOM 2198 O O . TRP A 1 282 ? 21.085 0.678 -10.970 1.00 73.62 282 TRP A O 1
ATOM 2208 N N . ARG A 1 283 ? 22.624 2.031 -11.840 1.00 74.81 283 ARG A N 1
ATOM 2209 C CA . ARG A 1 283 ? 22.306 3.133 -10.918 1.00 74.81 283 ARG A CA 1
ATOM 2210 C C . ARG A 1 283 ? 21.195 4.028 -11.472 1.00 74.81 283 ARG A C 1
ATOM 2212 O O . ARG A 1 283 ? 21.347 4.592 -12.550 1.00 74.81 283 ARG A O 1
ATOM 2219 N N . VAL A 1 284 ? 20.140 4.228 -10.681 1.00 69.06 284 VAL A N 1
ATOM 2220 C CA . VAL A 1 284 ? 19.040 5.166 -10.955 1.00 69.06 284 VAL A CA 1
ATOM 2221 C C . VAL A 1 284 ? 18.873 6.080 -9.742 1.00 69.06 284 VAL A C 1
ATOM 2223 O O . VAL A 1 284 ? 18.369 5.665 -8.698 1.00 69.06 284 VAL A O 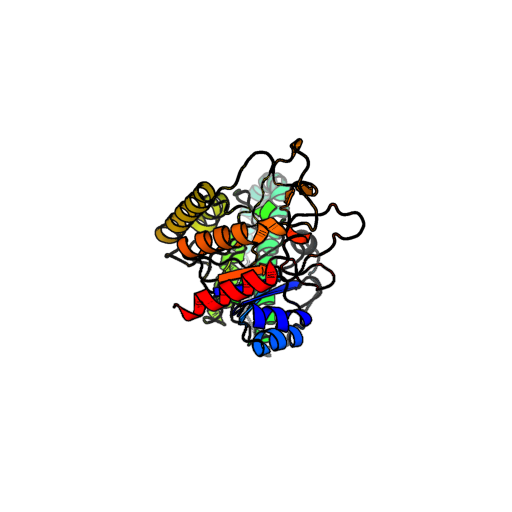1
ATOM 2226 N N . GLY A 1 285 ? 19.377 7.314 -9.845 1.00 71.75 285 GLY A N 1
ATOM 2227 C CA . GLY A 1 285 ? 19.447 8.240 -8.711 1.00 71.75 285 GLY A CA 1
ATOM 2228 C C . GLY A 1 285 ? 20.250 7.655 -7.537 1.00 71.75 285 GLY A C 1
ATOM 2229 O O . GLY A 1 285 ? 21.461 7.406 -7.643 1.00 71.75 285 GLY A O 1
ATOM 2230 N N . VAL A 1 286 ? 19.565 7.430 -6.410 1.00 62.97 286 VAL A N 1
ATOM 2231 C CA . VAL A 1 286 ? 20.115 6.810 -5.185 1.00 62.97 286 VAL A CA 1
ATOM 2232 C C . VAL A 1 286 ? 19.873 5.297 -5.085 1.00 62.97 286 VAL A C 1
ATOM 2234 O O . VAL A 1 286 ? 20.374 4.667 -4.154 1.00 62.97 286 VAL A O 1
ATOM 2237 N N . ALA A 1 287 ? 19.137 4.704 -6.027 1.00 68.06 287 ALA A N 1
ATOM 2238 C CA . ALA A 1 287 ? 18.806 3.282 -6.043 1.00 68.06 287 ALA A CA 1
ATOM 2239 C C . ALA A 1 287 ? 19.639 2.517 -7.082 1.00 68.06 287 ALA A C 1
ATOM 2241 O O . ALA A 1 287 ? 20.236 3.116 -7.987 1.00 68.06 287 ALA A O 1
ATOM 2242 N N . ARG A 1 288 ? 19.661 1.181 -6.970 1.00 76.88 288 ARG A N 1
ATOM 2243 C CA . ARG A 1 288 ? 20.089 0.326 -8.081 1.00 76.88 288 ARG A CA 1
ATOM 2244 C C . ARG A 1 288 ? 18.923 -0.498 -8.623 1.00 76.88 288 ARG A C 1
ATOM 2246 O O . ARG A 1 288 ? 18.065 -0.902 -7.849 1.00 76.88 288 ARG A O 1
ATOM 2253 N N . ALA A 1 289 ? 18.920 -0.711 -9.932 1.00 81.88 289 ALA A N 1
ATOM 2254 C CA . ALA A 1 289 ? 17.920 -1.445 -10.696 1.00 81.88 289 ALA A CA 1
ATOM 2255 C C . ALA A 1 289 ? 18.523 -2.709 -11.321 1.00 81.88 289 ALA A C 1
ATOM 2257 O O . ALA A 1 289 ? 19.721 -2.749 -11.601 1.00 81.88 289 ALA A O 1
ATOM 2258 N N . LEU A 1 290 ? 17.700 -3.724 -11.556 1.00 85.19 290 LEU A N 1
ATOM 2259 C CA . LEU A 1 290 ? 18.085 -4.955 -12.244 1.00 85.19 290 LEU A CA 1
ATOM 2260 C C . LEU A 1 290 ? 17.838 -4.860 -13.756 1.00 85.19 290 LEU A C 1
ATOM 2262 O O . LEU A 1 290 ? 16.893 -4.194 -14.184 1.00 85.19 290 LEU A O 1
ATOM 2266 N N . PRO A 1 291 ? 18.627 -5.561 -14.583 1.00 86.75 291 PRO A N 1
ATOM 2267 C CA . PRO A 1 291 ? 18.203 -5.893 -15.936 1.00 86.75 291 PRO A CA 1
ATOM 2268 C C . PRO A 1 291 ? 16.897 -6.696 -15.891 1.00 86.75 291 PRO A C 1
ATOM 2270 O O . PRO A 1 291 ? 16.765 -7.629 -15.097 1.00 86.75 291 PRO A O 1
ATOM 2273 N N . GLU A 1 292 ? 15.939 -6.375 -16.758 1.00 90.44 292 GLU A N 1
ATOM 2274 C CA . GLU A 1 292 ? 14.646 -7.080 -16.786 1.00 90.44 292 GLU A CA 1
ATOM 2275 C C . GLU A 1 292 ? 14.768 -8.592 -16.994 1.00 90.44 292 GLU A C 1
ATOM 2277 O O . GLU A 1 292 ? 13.997 -9.351 -16.411 1.00 90.44 292 GLU A O 1
ATOM 2282 N N . GLY A 1 293 ? 15.765 -9.038 -17.764 1.00 86.81 293 GLY A N 1
ATOM 2283 C CA . GLY A 1 293 ? 16.014 -10.462 -18.005 1.00 86.81 293 GLY A CA 1
ATOM 2284 C C . GLY A 1 293 ? 16.384 -11.263 -16.750 1.00 86.81 293 GLY A C 1
ATOM 2285 O O . GLY A 1 293 ? 16.282 -12.483 -16.768 1.00 86.81 293 GLY A O 1
ATOM 2286 N N . GLU A 1 294 ? 16.784 -10.598 -15.663 1.00 86.38 294 GLU A N 1
ATOM 2287 C CA . GLU A 1 294 ? 17.095 -11.235 -14.376 1.00 86.38 294 GLU A CA 1
ATOM 2288 C C . GLU A 1 294 ? 15.957 -11.081 -13.353 1.00 86.38 294 GLU A C 1
ATOM 2290 O O . GLU A 1 294 ? 15.978 -11.708 -12.297 1.00 86.38 294 GLU A O 1
ATOM 2295 N N . ALA A 1 295 ? 14.957 -10.241 -13.627 1.00 89.31 295 ALA A N 1
ATOM 2296 C CA . ALA A 1 295 ? 13.993 -9.797 -12.623 1.00 89.31 295 ALA A CA 1
ATOM 2297 C C . ALA A 1 295 ? 13.068 -10.908 -12.106 1.00 89.31 295 ALA A C 1
ATOM 2299 O O . ALA A 1 295 ? 12.649 -10.857 -10.949 1.00 89.31 295 ALA A O 1
ATOM 2300 N N . LEU A 1 296 ? 12.760 -11.912 -12.934 1.00 92.69 296 LEU A N 1
ATOM 2301 C CA . LEU A 1 296 ? 11.848 -12.995 -12.564 1.00 92.69 296 LEU A CA 1
ATOM 2302 C C . LEU A 1 296 ? 12.339 -13.759 -11.328 1.00 92.69 296 LEU A C 1
ATOM 2304 O O . LEU A 1 296 ? 11.596 -13.889 -10.358 1.00 92.69 296 LEU A O 1
ATOM 2308 N N . ASP A 1 297 ? 13.595 -14.208 -11.326 1.00 89.44 297 ASP A N 1
ATOM 2309 C CA . ASP A 1 297 ? 14.163 -14.986 -10.216 1.00 89.44 297 ASP A CA 1
ATOM 2310 C C . ASP A 1 297 ? 14.137 -14.198 -8.901 1.00 89.44 297 ASP A C 1
ATOM 2312 O O . ASP A 1 297 ? 13.874 -14.740 -7.824 1.00 89.44 297 ASP A O 1
ATOM 2316 N N . TRP A 1 298 ? 14.358 -12.888 -8.991 1.00 88.75 298 TRP A N 1
ATOM 2317 C CA . TRP A 1 298 ? 14.296 -11.987 -7.849 1.00 88.75 298 TRP A CA 1
ATOM 2318 C C . TRP A 1 298 ? 12.880 -11.786 -7.326 1.00 88.75 298 TRP A C 1
ATOM 2320 O O . TRP A 1 298 ? 12.681 -11.802 -6.110 1.00 88.75 298 TRP A O 1
ATOM 2330 N N . TRP A 1 299 ? 11.899 -11.643 -8.216 1.00 91.81 299 TRP A N 1
ATOM 2331 C CA . TRP A 1 299 ? 10.491 -11.600 -7.836 1.00 91.81 299 TRP A CA 1
ATOM 2332 C C . TRP A 1 299 ? 10.063 -12.895 -7.147 1.00 91.81 299 TRP A C 1
ATOM 2334 O O . TRP A 1 299 ? 9.469 -12.845 -6.071 1.00 91.81 299 TRP A O 1
ATOM 2344 N N . LEU A 1 300 ? 10.419 -14.054 -7.704 1.00 92.69 300 LEU A N 1
ATOM 2345 C CA . LEU A 1 300 ? 10.096 -15.352 -7.109 1.00 92.69 300 LEU A CA 1
ATOM 2346 C C . LEU A 1 300 ? 10.762 -15.534 -5.738 1.00 92.69 300 LEU A C 1
ATOM 2348 O O . LEU A 1 300 ? 10.115 -16.000 -4.797 1.00 92.69 300 LEU A O 1
ATOM 2352 N N . MET A 1 301 ? 12.022 -15.111 -5.590 1.00 90.44 301 MET A N 1
ATOM 2353 C CA . MET A 1 301 ? 12.719 -15.109 -4.303 1.00 90.44 301 MET A CA 1
ATOM 2354 C C . MET A 1 301 ? 12.014 -14.209 -3.282 1.00 90.44 301 MET A C 1
ATOM 2356 O O . MET A 1 301 ? 11.692 -14.676 -2.188 1.00 90.44 301 MET A O 1
ATOM 2360 N N . LEU A 1 302 ? 11.730 -12.952 -3.642 1.00 89.81 302 LEU A N 1
ATOM 2361 C CA . LEU A 1 302 ? 11.084 -11.981 -2.759 1.00 89.81 302 LEU A CA 1
ATOM 2362 C C . LEU A 1 302 ? 9.715 -12.485 -2.295 1.00 89.81 302 LEU A C 1
ATOM 2364 O O . LEU A 1 302 ? 9.464 -12.573 -1.095 1.00 89.81 302 LEU A O 1
ATOM 2368 N N . LEU A 1 303 ? 8.850 -12.875 -3.231 1.00 92.00 303 LEU A N 1
ATOM 2369 C CA . LEU A 1 303 ? 7.503 -13.356 -2.921 1.00 92.00 303 LEU A CA 1
ATOM 2370 C C . LEU A 1 303 ? 7.531 -14.657 -2.105 1.00 92.00 303 LEU A C 1
ATOM 2372 O O . LEU A 1 303 ? 6.676 -14.851 -1.240 1.00 92.00 303 LEU A O 1
ATOM 2376 N N . GLY A 1 304 ? 8.518 -15.527 -2.341 1.00 91.62 304 GLY A N 1
ATOM 2377 C CA . GLY A 1 304 ? 8.759 -16.713 -1.520 1.00 91.62 304 GLY A CA 1
ATOM 2378 C C . GLY A 1 304 ? 9.087 -16.353 -0.070 1.00 91.62 304 GLY A C 1
ATOM 2379 O O . GLY A 1 304 ? 8.471 -16.887 0.849 1.00 91.62 304 GLY A O 1
ATOM 2380 N N . VAL A 1 305 ? 9.986 -15.388 0.140 1.00 90.81 305 VAL A N 1
ATOM 2381 C CA . VAL A 1 305 ? 10.357 -14.911 1.481 1.00 90.81 305 VAL A CA 1
ATOM 2382 C C . VAL A 1 305 ? 9.185 -14.232 2.197 1.00 90.81 305 VAL A C 1
ATOM 2384 O O . VAL A 1 305 ? 8.970 -14.493 3.381 1.00 90.81 305 VAL A O 1
ATOM 2387 N N . LEU A 1 306 ? 8.394 -13.406 1.503 1.00 91.56 306 LEU A N 1
ATOM 2388 C CA . LEU A 1 306 ? 7.189 -12.793 2.082 1.00 91.56 306 LEU A CA 1
ATOM 2389 C C . LEU A 1 306 ? 6.168 -13.862 2.499 1.00 91.56 306 LEU A C 1
ATOM 2391 O O . LEU A 1 306 ? 5.617 -13.812 3.600 1.00 91.56 306 LEU A O 1
ATOM 2395 N N . ARG A 1 307 ? 5.965 -14.883 1.660 1.00 91.50 307 ARG A N 1
ATOM 2396 C CA . ARG A 1 307 ? 5.085 -16.015 1.973 1.00 91.50 307 ARG A CA 1
ATOM 2397 C C . ARG A 1 307 ? 5.570 -16.790 3.201 1.00 91.50 307 ARG A C 1
ATOM 2399 O O . ARG A 1 307 ? 4.764 -17.072 4.081 1.00 91.50 307 ARG A O 1
ATOM 2406 N N . GLU A 1 308 ? 6.863 -17.103 3.280 1.00 90.31 308 GLU A N 1
ATOM 2407 C CA . GLU A 1 308 ? 7.485 -17.785 4.429 1.00 90.31 308 GLU A CA 1
ATOM 2408 C C . GLU A 1 308 ? 7.374 -16.970 5.726 1.00 90.31 308 GLU A C 1
ATOM 2410 O O . GLU A 1 308 ? 7.226 -17.538 6.806 1.00 90.31 308 GLU A O 1
ATOM 2415 N N . ALA A 1 309 ? 7.404 -15.640 5.625 1.00 87.25 309 ALA A N 1
ATOM 2416 C CA . ALA A 1 309 ? 7.204 -14.733 6.752 1.00 87.25 309 ALA A CA 1
ATOM 2417 C C . ALA A 1 309 ? 5.737 -14.611 7.209 1.00 87.25 309 ALA A C 1
ATOM 2419 O O . ALA A 1 309 ? 5.473 -13.981 8.235 1.00 87.25 309 ALA A O 1
ATOM 2420 N N . GLY A 1 310 ? 4.792 -15.209 6.475 1.00 88.25 310 GLY A N 1
ATOM 2421 C CA . GLY A 1 310 ? 3.372 -15.202 6.818 1.00 88.25 310 GLY A CA 1
ATOM 2422 C C . GLY A 1 310 ? 2.615 -13.966 6.334 1.00 88.25 310 GLY A C 1
ATOM 2423 O O . GLY A 1 310 ? 1.653 -13.562 6.982 1.00 88.25 310 GLY A O 1
ATOM 2424 N N . PHE A 1 311 ? 3.031 -13.353 5.222 1.00 92.12 311 PHE A N 1
ATOM 2425 C CA . PHE A 1 311 ? 2.241 -12.290 4.597 1.00 92.12 311 PHE A CA 1
ATOM 2426 C C . PHE A 1 311 ? 0.903 -12.838 4.091 1.00 92.12 311 PHE A C 1
ATOM 2428 O O . PHE A 1 311 ? 0.843 -13.870 3.408 1.00 92.12 311 PHE A O 1
ATOM 2435 N N . GLU A 1 312 ? -0.180 -12.128 4.398 1.00 92.69 312 GLU A N 1
ATOM 2436 C CA . GLU A 1 312 ? -1.501 -12.417 3.854 1.00 92.69 312 GLU A CA 1
ATOM 2437 C C . GLU A 1 312 ? -1.649 -11.868 2.438 1.00 92.69 312 GLU A C 1
ATOM 2439 O O . GLU A 1 312 ? -2.224 -12.558 1.602 1.00 92.69 312 GLU A O 1
ATOM 2444 N N . ALA A 1 313 ? -1.060 -10.703 2.145 1.00 91.00 313 ALA A N 1
ATOM 2445 C CA . ALA A 1 313 ? -1.187 -10.017 0.864 1.00 91.00 313 ALA A CA 1
ATOM 2446 C C . ALA A 1 313 ? 0.118 -9.327 0.437 1.00 91.00 313 ALA A C 1
ATOM 2448 O O . ALA A 1 313 ? 0.858 -8.804 1.271 1.00 91.00 313 ALA A O 1
ATOM 2449 N N . ALA A 1 314 ? 0.371 -9.297 -0.871 1.00 93.00 314 ALA A N 1
ATOM 2450 C CA . ALA A 1 314 ? 1.416 -8.494 -1.498 1.00 93.00 314 ALA A CA 1
ATOM 2451 C C . ALA A 1 314 ? 0.873 -7.821 -2.768 1.00 93.00 314 ALA A C 1
ATOM 2453 O O . ALA A 1 314 ? 0.531 -8.507 -3.733 1.00 93.00 314 ALA A O 1
ATOM 2454 N N . CYS A 1 315 ? 0.813 -6.492 -2.770 1.00 92.75 315 CYS A N 1
ATOM 2455 C CA . CYS A 1 315 ? 0.377 -5.657 -3.882 1.00 92.75 315 CYS A CA 1
ATOM 2456 C C . CYS A 1 315 ? 1.590 -5.165 -4.680 1.00 92.75 315 CYS A C 1
ATOM 2458 O O . CYS A 1 315 ? 2.415 -4.396 -4.185 1.00 92.75 315 CYS A O 1
ATOM 2460 N N . LEU A 1 316 ? 1.701 -5.628 -5.923 1.00 94.44 316 LEU A N 1
ATOM 2461 C CA . LEU A 1 316 ? 2.800 -5.316 -6.834 1.00 94.44 316 LEU A CA 1
ATOM 2462 C C . LEU A 1 316 ? 2.456 -4.034 -7.597 1.00 94.44 316 LEU A C 1
ATOM 2464 O O . LEU A 1 316 ? 1.307 -3.871 -8.000 1.00 94.44 316 LEU A O 1
ATOM 2468 N N . LEU A 1 317 ? 3.408 -3.121 -7.817 1.00 93.00 317 LEU A N 1
ATOM 2469 C CA . LEU A 1 317 ? 3.114 -1.926 -8.622 1.00 93.00 317 LEU A CA 1
ATOM 2470 C C . LEU A 1 317 ? 2.678 -2.330 -10.030 1.00 93.00 317 LEU A C 1
ATOM 2472 O O . LEU A 1 317 ? 3.385 -3.069 -10.715 1.00 93.00 317 LEU A O 1
ATOM 2476 N N . ALA A 1 318 ? 1.523 -1.827 -10.467 1.00 93.88 318 ALA A N 1
ATOM 2477 C CA . ALA A 1 318 ? 0.995 -2.159 -11.783 1.00 93.88 318 ALA A CA 1
ATOM 2478 C C . ALA A 1 318 ? 1.916 -1.635 -12.891 1.00 93.88 318 ALA A C 1
ATOM 2480 O O . ALA A 1 318 ? 2.340 -2.397 -13.759 1.00 93.88 318 ALA A O 1
ATOM 2481 N N . ARG A 1 319 ? 2.284 -0.351 -12.826 1.00 93.69 319 ARG A N 1
ATOM 2482 C CA . ARG A 1 319 ? 3.024 0.338 -13.888 1.00 93.69 319 ARG A CA 1
ATOM 2483 C C . ARG A 1 319 ? 4.213 1.111 -13.356 1.00 93.69 319 ARG A C 1
ATOM 2485 O O . ARG A 1 319 ? 4.188 1.634 -12.242 1.00 93.69 319 ARG A O 1
ATOM 2492 N N . ASP A 1 320 ? 5.228 1.208 -14.198 1.00 92.50 320 ASP A N 1
ATOM 2493 C CA . ASP A 1 320 ? 6.242 2.239 -14.079 1.00 92.50 320 ASP A CA 1
ATOM 2494 C C . ASP A 1 320 ? 5.603 3.621 -14.217 1.00 92.50 320 ASP A C 1
ATOM 2496 O O . ASP A 1 320 ? 4.603 3.816 -14.910 1.00 92.50 320 ASP A O 1
ATOM 2500 N N . THR A 1 321 ? 6.217 4.599 -13.571 1.00 88.75 321 THR A N 1
ATOM 2501 C CA . THR A 1 321 ? 5.818 6.001 -13.657 1.00 88.75 321 THR A CA 1
ATOM 2502 C C . THR A 1 321 ? 7.037 6.840 -13.986 1.00 88.75 321 THR A C 1
ATOM 2504 O O . THR A 1 321 ? 8.153 6.515 -13.596 1.00 88.75 321 THR A O 1
ATOM 2507 N N . TYR A 1 322 ? 6.858 7.930 -14.725 1.00 80.62 322 TYR A N 1
ATOM 2508 C CA . TYR A 1 322 ? 7.954 8.870 -14.937 1.00 80.62 322 TYR A CA 1
ATOM 2509 C C . TYR A 1 322 ? 7.984 9.906 -13.812 1.00 80.62 322 TYR A C 1
ATOM 2511 O O . TYR A 1 322 ? 6.919 10.363 -13.388 1.00 80.62 322 TYR A O 1
ATOM 2519 N N . PRO A 1 323 ? 9.179 10.309 -13.337 1.00 76.81 323 PRO A N 1
ATOM 2520 C CA . PRO A 1 323 ? 9.278 11.445 -12.433 1.00 76.81 323 PRO A CA 1
ATOM 2521 C C . PRO A 1 323 ? 8.676 12.694 -13.100 1.00 76.81 323 PRO A C 1
ATOM 2523 O O . PRO A 1 323 ? 8.870 12.887 -14.307 1.00 76.81 323 PRO A O 1
ATOM 2526 N N . PRO A 1 324 ? 8.006 13.574 -12.337 1.00 78.12 324 PRO A N 1
ATOM 2527 C CA . PRO A 1 324 ? 7.633 14.894 -12.822 1.00 78.12 324 PRO A CA 1
ATOM 2528 C C . PRO A 1 324 ? 8.851 15.667 -13.365 1.00 78.12 324 PRO A C 1
ATOM 2530 O O . PRO A 1 324 ? 9.986 15.430 -12.929 1.00 78.12 324 PRO A O 1
ATOM 2533 N N . PRO A 1 325 ? 8.653 16.619 -14.296 1.00 78.88 325 PRO A N 1
ATOM 2534 C CA . PRO A 1 325 ? 9.737 17.460 -14.789 1.00 78.88 325 PRO A CA 1
ATOM 2535 C C . PRO A 1 325 ? 10.497 18.144 -13.644 1.00 78.88 325 PRO A C 1
ATOM 2537 O O . PRO A 1 325 ? 9.908 18.842 -12.825 1.00 78.88 325 PRO A O 1
ATOM 2540 N N . GLY A 1 326 ? 11.818 17.959 -13.605 1.00 78.25 326 GLY A N 1
ATOM 2541 C CA . GLY A 1 326 ? 12.690 18.531 -12.572 1.00 78.25 326 GLY A CA 1
ATOM 2542 C C . GLY A 1 326 ? 12.947 17.626 -11.364 1.00 78.25 326 GLY A C 1
ATOM 2543 O O . GLY A 1 326 ? 13.845 17.928 -10.579 1.00 78.25 326 GLY A O 1
ATOM 2544 N N . GLU A 1 327 ? 12.248 16.495 -11.233 1.00 78.31 327 GLU A N 1
ATOM 2545 C CA . GLU A 1 327 ? 12.526 15.515 -10.182 1.00 78.31 327 GLU A CA 1
ATOM 2546 C C . GLU A 1 327 ? 13.541 14.454 -10.610 1.00 78.31 327 GLU A C 1
ATOM 2548 O O . GLU A 1 327 ? 13.581 13.994 -11.753 1.00 78.31 327 GLU A O 1
ATOM 2553 N N . GLN A 1 328 ? 14.367 14.018 -9.654 1.00 76.38 328 GLN A N 1
ATOM 2554 C CA . GLN A 1 328 ? 15.232 12.867 -9.876 1.00 76.38 328 GLN A CA 1
ATOM 2555 C C . GLN A 1 328 ? 14.397 11.579 -9.909 1.00 76.38 328 GLN A C 1
ATOM 2557 O O . GLN A 1 328 ? 13.524 11.394 -9.056 1.00 76.38 328 GLN A O 1
ATOM 2562 N N . PRO A 1 329 ? 14.684 10.648 -10.835 1.00 76.81 329 PRO A N 1
ATOM 2563 C CA . PRO A 1 329 ? 13.998 9.369 -10.864 1.00 76.81 329 PRO A CA 1
ATOM 2564 C C . PRO A 1 329 ? 14.228 8.590 -9.562 1.00 76.81 329 PRO A C 1
ATOM 2566 O O . PRO A 1 329 ? 15.363 8.453 -9.095 1.00 76.81 329 PRO A O 1
ATOM 2569 N N . ARG A 1 330 ? 13.143 8.069 -8.985 1.00 76.88 330 ARG A N 1
ATOM 2570 C CA . ARG A 1 330 ? 13.133 7.247 -7.770 1.00 76.88 330 ARG A CA 1
ATOM 2571 C C . ARG A 1 330 ? 12.917 5.779 -8.132 1.00 76.88 330 ARG A C 1
ATOM 2573 O O . ARG A 1 330 ? 12.589 5.450 -9.261 1.00 76.88 330 ARG A O 1
ATOM 2580 N N . MET A 1 331 ? 13.095 4.875 -7.177 1.00 78.38 331 MET A N 1
ATOM 2581 C CA . MET A 1 331 ? 13.004 3.430 -7.436 1.00 78.38 331 MET A CA 1
ATOM 2582 C C . MET A 1 331 ? 11.604 2.950 -7.840 1.00 78.38 331 MET A C 1
ATOM 2584 O O . MET A 1 331 ? 11.477 2.114 -8.731 1.00 78.38 331 MET A O 1
ATOM 2588 N N . HIS A 1 332 ? 10.553 3.478 -7.205 1.00 80.69 332 HIS A N 1
ATOM 2589 C CA . HIS A 1 332 ? 9.182 3.036 -7.461 1.00 80.69 332 HIS A CA 1
ATOM 2590 C C . HIS A 1 332 ? 8.729 3.394 -8.882 1.00 80.69 332 HIS A C 1
ATOM 2592 O O . HIS A 1 332 ? 7.913 2.673 -9.439 1.00 80.69 332 HIS A O 1
ATOM 2598 N N . HIS A 1 333 ? 9.343 4.414 -9.497 1.00 85.88 333 HIS A N 1
ATOM 2599 C CA . HIS A 1 333 ? 9.150 4.776 -10.904 1.00 85.88 333 HIS A CA 1
ATOM 2600 C C . HIS A 1 333 ? 9.484 3.635 -11.877 1.00 85.88 333 HIS A C 1
ATOM 2602 O O . HIS A 1 333 ? 8.954 3.615 -12.978 1.00 85.88 333 HIS A O 1
ATOM 2608 N N . PHE A 1 334 ? 10.341 2.688 -11.480 1.00 90.12 334 PHE A N 1
ATOM 2609 C CA . PHE A 1 334 ? 10.809 1.587 -12.336 1.00 90.12 334 PHE A CA 1
ATOM 2610 C C . PHE A 1 334 ? 10.471 0.203 -11.773 1.00 90.12 334 PHE A C 1
ATOM 2612 O O . PHE A 1 334 ? 11.078 -0.799 -12.153 1.00 90.12 334 PHE A O 1
ATOM 2619 N N . SER A 1 335 ? 9.567 0.143 -10.796 1.00 91.06 335 SER A N 1
ATOM 2620 C CA . SER A 1 335 ? 9.230 -1.086 -10.071 1.00 91.06 335 SER A CA 1
ATOM 2621 C C . SER A 1 335 ? 7.924 -1.735 -10.535 1.00 91.06 335 SER A C 1
ATOM 2623 O O . SER A 1 335 ? 7.499 -2.716 -9.926 1.00 91.06 335 SER A O 1
ATOM 2625 N N . GLY A 1 336 ? 7.287 -1.190 -11.573 1.00 94.25 336 GLY A N 1
ATOM 2626 C CA . GLY A 1 336 ? 6.047 -1.709 -12.128 1.00 94.25 336 GLY A CA 1
ATOM 2627 C C . GLY A 1 336 ? 6.228 -3.030 -12.865 1.00 94.25 336 GLY A C 1
ATOM 2628 O O . GLY A 1 336 ? 7.331 -3.358 -13.313 1.00 94.25 336 GLY A O 1
ATOM 2629 N N . LEU A 1 337 ? 5.131 -3.771 -13.010 1.00 95.88 337 LEU A N 1
ATOM 2630 C CA . LEU A 1 337 ? 5.037 -4.940 -13.890 1.00 95.88 337 LEU A CA 1
ATOM 2631 C C . LEU A 1 337 ? 4.892 -4.536 -15.362 1.00 95.88 337 LEU A C 1
ATOM 2633 O O . LEU A 1 337 ? 5.313 -5.258 -16.264 1.00 95.88 337 LEU A O 1
ATOM 2637 N N . LEU A 1 338 ? 4.317 -3.370 -15.614 1.00 95.38 338 LEU A N 1
ATOM 2638 C CA . LEU A 1 338 ? 4.234 -2.768 -16.934 1.00 95.38 338 LEU A CA 1
ATOM 2639 C C . LEU A 1 338 ? 5.219 -1.608 -17.037 1.00 95.38 338 LEU A C 1
ATOM 2641 O O . LEU A 1 338 ? 5.518 -0.930 -16.050 1.00 95.38 338 LEU A O 1
ATOM 2645 N N . HIS A 1 339 ? 5.684 -1.342 -18.248 1.00 93.75 339 HIS A N 1
ATOM 2646 C CA . HIS A 1 339 ? 6.292 -0.069 -18.592 1.00 93.75 339 HIS A CA 1
ATOM 2647 C C . HIS A 1 339 ? 5.273 1.072 -18.456 1.00 93.75 339 HIS A C 1
ATOM 2649 O O . HIS A 1 339 ? 4.059 0.861 -18.395 1.00 93.75 339 HIS A O 1
ATOM 2655 N N . ALA A 1 340 ? 5.763 2.311 -18.435 1.00 91.12 340 ALA A N 1
ATOM 2656 C CA . ALA A 1 340 ? 4.916 3.493 -18.276 1.00 91.12 340 ALA A CA 1
ATOM 2657 C C . ALA A 1 340 ? 3.927 3.694 -19.442 1.00 91.12 340 ALA A C 1
ATOM 2659 O O . ALA A 1 340 ? 2.890 4.329 -19.268 1.00 91.12 340 ALA A O 1
ATOM 2660 N N . ASP A 1 341 ? 4.219 3.133 -20.619 1.00 91.06 341 ASP A N 1
ATOM 2661 C CA . ASP A 1 341 ? 3.311 3.110 -21.773 1.00 91.06 341 ASP A CA 1
ATOM 2662 C C . ASP A 1 341 ? 2.251 1.990 -21.702 1.00 91.06 341 ASP A C 1
ATOM 2664 O O . ASP A 1 341 ? 1.396 1.890 -22.580 1.00 91.06 341 ASP A O 1
ATOM 2668 N N . GLY A 1 342 ? 2.275 1.169 -20.645 1.00 92.44 342 GLY A N 1
ATOM 2669 C CA . GLY A 1 342 ? 1.356 0.055 -20.422 1.00 92.44 342 GLY A CA 1
ATOM 2670 C C . GLY A 1 342 ? 1.774 -1.261 -21.076 1.00 92.44 342 GLY A C 1
ATOM 2671 O O . GLY A 1 342 ? 1.039 -2.238 -20.953 1.00 92.44 342 GLY A O 1
ATOM 2672 N N . THR A 1 343 ? 2.921 -1.320 -21.756 1.00 94.81 343 THR A N 1
ATOM 2673 C CA . THR A 1 343 ? 3.436 -2.580 -22.305 1.00 94.81 343 THR A CA 1
ATOM 2674 C C . THR A 1 343 ? 4.023 -3.471 -21.209 1.00 94.81 343 THR A C 1
ATOM 2676 O O . THR A 1 343 ? 4.538 -2.987 -20.201 1.00 94.81 343 THR A O 1
ATOM 2679 N N . ASP A 1 344 ? 3.935 -4.790 -21.385 1.00 95.94 344 ASP A N 1
ATOM 2680 C CA . ASP A 1 344 ? 4.504 -5.747 -20.434 1.00 95.94 344 ASP A CA 1
ATOM 2681 C C . ASP A 1 344 ? 6.031 -5.634 -20.376 1.00 95.94 344 ASP A C 1
ATOM 2683 O O . ASP A 1 344 ? 6.698 -5.610 -21.413 1.00 95.94 344 ASP A O 1
ATOM 2687 N N . LYS A 1 345 ? 6.590 -5.694 -19.165 1.00 95.50 345 LYS A N 1
ATOM 2688 C CA . LYS A 1 345 ? 8.012 -6.005 -18.993 1.00 95.50 345 LYS A CA 1
ATOM 2689 C C . LYS A 1 345 ? 8.295 -7.468 -19.304 1.00 95.50 345 LYS A C 1
ATOM 2691 O O . LYS A 1 345 ? 7.421 -8.331 -19.180 1.00 95.50 345 LYS A O 1
ATOM 2696 N N . ALA A 1 346 ? 9.554 -7.773 -19.619 1.00 93.94 346 ALA A N 1
ATOM 2697 C CA . ALA A 1 346 ? 9.958 -9.099 -20.099 1.00 93.94 346 ALA A CA 1
ATOM 2698 C C . ALA A 1 346 ? 9.591 -10.274 -19.162 1.00 93.94 346 ALA A C 1
ATOM 2700 O O . ALA A 1 346 ? 9.426 -11.402 -19.623 1.00 93.94 346 ALA A O 1
ATOM 2701 N N . PHE A 1 347 ? 9.461 -10.026 -17.856 1.00 94.75 347 PHE A N 1
ATOM 2702 C CA . PHE A 1 347 ? 9.180 -11.045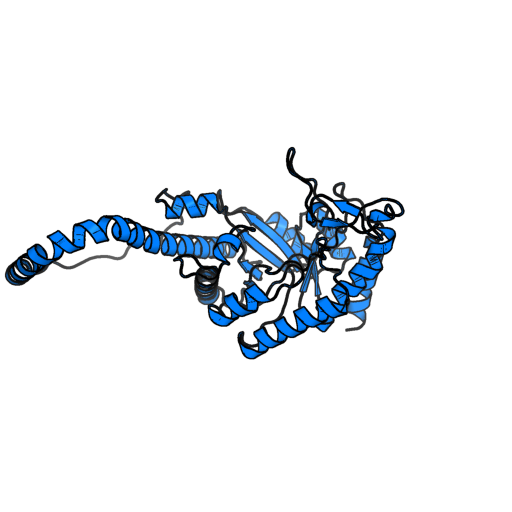 -16.838 1.00 94.75 347 PHE A CA 1
ATOM 2703 C C . PHE A 1 347 ? 7.693 -11.162 -16.451 1.00 94.75 347 PHE A C 1
ATOM 2705 O O . PHE A 1 347 ? 7.330 -12.064 -15.696 1.00 94.75 347 PHE A O 1
ATOM 2712 N N . THR A 1 348 ? 6.828 -10.264 -16.927 1.00 96.81 348 THR A N 1
ATOM 2713 C CA . THR A 1 348 ? 5.487 -10.062 -16.353 1.00 96.81 348 THR A CA 1
ATOM 2714 C C . THR A 1 348 ? 4.525 -11.209 -16.615 1.00 96.81 348 THR A C 1
ATOM 2716 O O . THR A 1 348 ? 3.860 -11.666 -15.683 1.00 96.81 348 THR A O 1
ATOM 2719 N N . GLU A 1 349 ? 4.464 -11.725 -17.846 1.00 96.50 349 GLU A N 1
ATOM 2720 C CA . GLU A 1 349 ? 3.577 -12.856 -18.156 1.00 96.50 349 GLU A CA 1
ATOM 2721 C C . GLU A 1 349 ? 3.974 -14.109 -17.369 1.00 96.50 349 GLU A C 1
ATOM 2723 O O . GLU A 1 349 ? 3.120 -14.817 -16.833 1.00 96.50 349 GLU A O 1
ATOM 2728 N N . GLU A 1 350 ? 5.276 -14.350 -17.240 1.00 96.88 350 GLU A N 1
ATOM 2729 C CA . GLU A 1 350 ? 5.794 -15.489 -16.493 1.00 96.88 350 GLU A CA 1
ATOM 2730 C C . GLU A 1 350 ? 5.478 -15.370 -14.997 1.00 96.88 350 GLU A C 1
ATOM 2732 O O . GLU A 1 350 ? 4.973 -16.312 -14.389 1.00 96.88 350 GLU A O 1
ATOM 2737 N N . LEU A 1 351 ? 5.659 -14.181 -14.415 1.00 96.19 351 LEU A N 1
ATOM 2738 C CA . LEU A 1 351 ? 5.287 -13.919 -13.027 1.00 96.19 351 LEU A CA 1
ATOM 2739 C C . LEU A 1 351 ? 3.782 -14.132 -12.782 1.00 96.19 351 LEU A C 1
ATOM 2741 O O . LEU A 1 351 ? 3.399 -14.735 -11.778 1.00 96.19 351 LEU A O 1
ATOM 2745 N N . CYS A 1 352 ? 2.926 -13.691 -13.710 1.00 96.06 352 CYS A N 1
ATOM 2746 C CA . CYS A 1 352 ? 1.480 -13.923 -13.640 1.00 96.06 352 CYS A CA 1
ATOM 2747 C C . CYS A 1 352 ? 1.139 -15.419 -13.702 1.00 96.06 352 CYS A C 1
ATOM 2749 O O . CYS A 1 352 ? 0.279 -15.904 -12.961 1.00 96.06 352 CYS A O 1
ATOM 2751 N N . ARG A 1 353 ? 1.822 -16.179 -14.564 1.00 94.94 353 ARG A N 1
ATOM 2752 C CA . ARG A 1 353 ? 1.655 -17.632 -14.660 1.00 94.94 353 ARG A CA 1
ATOM 2753 C C . ARG A 1 353 ? 2.021 -18.329 -13.350 1.00 94.94 353 ARG A C 1
ATOM 2755 O O . ARG A 1 353 ? 1.220 -19.122 -12.852 1.00 94.94 353 ARG A O 1
ATOM 2762 N N . GLU A 1 354 ? 3.169 -17.995 -12.771 1.00 93.38 354 GLU A N 1
ATOM 2763 C CA . GLU A 1 354 ? 3.622 -18.547 -11.491 1.00 93.38 354 GLU A CA 1
ATOM 2764 C C . GLU A 1 354 ? 2.663 -18.206 -10.340 1.00 93.38 354 GLU A C 1
ATOM 2766 O O . GLU A 1 354 ? 2.306 -19.076 -9.539 1.00 93.38 354 GLU A O 1
ATOM 2771 N N . ALA A 1 355 ? 2.154 -16.970 -10.298 1.00 90.19 355 ALA A N 1
ATOM 2772 C CA . ALA A 1 355 ? 1.156 -16.550 -9.318 1.00 90.19 355 ALA A CA 1
ATOM 2773 C C . ALA A 1 355 ? -0.133 -17.393 -9.390 1.00 90.19 355 ALA A C 1
ATOM 2775 O O . ALA A 1 355 ? -0.647 -17.826 -8.355 1.00 90.19 355 ALA A O 1
ATOM 2776 N N . ARG A 1 356 ? -0.637 -17.694 -10.596 1.00 89.25 356 ARG A N 1
ATO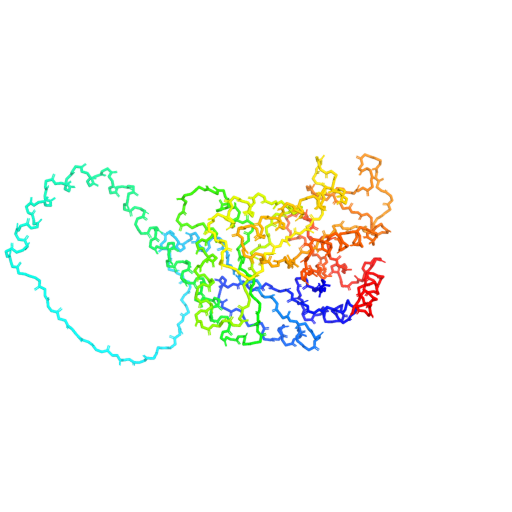M 2777 C CA . ARG A 1 356 ? -1.822 -18.553 -10.793 1.00 89.25 356 ARG A CA 1
ATOM 2778 C C . ARG A 1 356 ? -1.564 -20.011 -10.407 1.00 89.25 356 ARG A C 1
ATOM 2780 O O . ARG A 1 356 ? -2.412 -20.633 -9.761 1.00 89.25 356 ARG A O 1
ATOM 2787 N N . ASN A 1 357 ? -0.395 -20.547 -10.759 1.00 87.75 357 ASN A N 1
ATOM 2788 C CA . ASN A 1 357 ? -0.010 -21.919 -10.418 1.00 87.75 357 ASN A CA 1
ATOM 2789 C C . ASN A 1 357 ? 0.059 -22.116 -8.900 1.00 87.75 357 ASN A C 1
ATOM 2791 O O . ASN A 1 357 ? -0.493 -23.084 -8.377 1.00 87.75 357 ASN A O 1
ATOM 2795 N N . ALA A 1 358 ? 0.658 -21.159 -8.184 1.00 83.00 358 ALA A N 1
ATOM 2796 C CA . ALA A 1 358 ? 0.759 -21.201 -6.728 1.00 83.00 358 ALA A CA 1
ATOM 2797 C C . ALA A 1 358 ? -0.612 -21.273 -6.030 1.00 83.00 358 ALA A C 1
ATOM 2799 O O . ALA A 1 358 ? -0.715 -21.881 -4.969 1.00 83.00 358 ALA A O 1
ATOM 2800 N N . ARG A 1 359 ? -1.663 -20.697 -6.630 1.00 79.31 359 ARG A N 1
ATOM 2801 C CA . ARG A 1 359 ? -3.036 -20.720 -6.090 1.00 79.31 359 ARG A CA 1
ATOM 2802 C C . ARG A 1 359 ? -3.764 -22.032 -6.339 1.00 79.31 359 ARG A C 1
ATOM 2804 O O . ARG A 1 359 ? -4.623 -22.397 -5.555 1.00 79.31 359 ARG A O 1
ATOM 2811 N N . SER A 1 360 ? -3.441 -22.731 -7.423 1.00 76.12 360 SER A N 1
ATOM 2812 C CA . SER A 1 360 ? -4.077 -24.018 -7.740 1.00 76.12 360 SER A CA 1
ATOM 2813 C C . SER A 1 360 ? -3.561 -25.162 -6.858 1.00 76.12 360 SER A C 1
ATOM 2815 O O . SER A 1 360 ? -4.151 -26.237 -6.837 1.00 76.12 360 SER A O 1
ATOM 2817 N N . ALA A 1 361 ? -2.443 -24.943 -6.159 1.00 67.88 361 ALA A N 1
ATOM 2818 C CA . ALA A 1 361 ? -1.799 -25.918 -5.283 1.00 67.88 361 ALA A CA 1
ATOM 2819 C C . ALA A 1 361 ? -2.213 -25.804 -3.800 1.00 67.88 361 ALA A C 1
ATOM 2821 O O . ALA A 1 361 ? -1.829 -26.663 -3.006 1.00 67.88 361 ALA A O 1
ATOM 2822 N N . THR A 1 362 ? -2.947 -24.751 -3.431 1.00 62.56 362 THR A N 1
ATOM 2823 C CA . THR A 1 362 ? -3.490 -24.491 -2.084 1.00 62.56 362 THR A CA 1
ATOM 2824 C C . THR A 1 362 ? -4.980 -24.753 -2.059 1.00 62.56 362 THR A C 1
ATOM 2826 O O . THR A 1 362 ? -5.452 -25.350 -1.069 1.00 62.56 362 THR A O 1
#

Radius of gyration: 24.5 Å; chains: 1; bounding box: 64×64×70 Å

Sequence (362 aa):
MDYGLCCYSIGDGDLALRLGARWAHAFADITEGIPDHSALIDDMVTHGCAPVIDVRTETAVLGAMIAGDEPPRYDPPTLQELREGDAPPTDDEQAWLDGARAAYDQRYGELCAEFEASIGDTRQRCKATIGWYAQSIMEYLYRHPRVRDIEVWGSAEVARFIHGHGELLDYSSILRRVYETVKEHHPEVRIWTGGFGHNCDCVMLERGLAVHSPEAFDVCNLHPFLMTTGHIDIDRESLSTRLRVARRILDAKCKGQPFAASGVGIPTLPFGPPPAAYGRFWRVGVARALPEGEALDWWLMLLGVLREAGFEAACLLARDTYPPPGEQPRMHHFSGLLHADGTDKAFTEELCREARNARSAT